Protein AF-M1DPW0-F1 (afdb_monomer_lite)

Secondary structure (DSSP, 8-state):
---HHHHHHHHHHHHHHHHHHHHHHHHHHHHHHHHHHHHHHHHHHHHHHHHHHHHHHHHHHHHHGGG---S-HHHHHHHHHHHHHHHHHHHHHHHHHHHHHHHHHHHHHHHHHHHHHHHHHHHHHHS----TTS----------------------------------------------------TTSTTS--------S---------------------------PPPPP----------S-STTSSSTTSSS--

Foldseek 3Di:
DPCVVVVVVVVVVVVVVVVVVVVVVVVVVVVVVVVVVVVVVVVVVVVVVVVVVVVVVVVVVVVPPPPDPDPDDPVVVVVVVVVVVVVVVVVVVVVVVVVVVVVVVVVVVVVVVVVVVVVVVVCCVVDPPPDPPDPPPPVPCPDDPPPPPPPPPPPPDPPDDDDDDDDDDDDDDPPPPDDPPPPDPPPPPVPPPPPDDDDDDDDDDDDDDDDPPPDDDDPPDPDPDPPPDDDPDDDDPPPPDDDPPPPVVVVVPPPPDD

Organism: Solanum tuberosum (NCBI:txid4113)

Sequence (258 aa):
MLNQPYEVVATLLDKMVETNKEAQKKYEWNKLVAQVDVLSKRVMGLEEQAREKEKNFSLRERKQRKRHEGVQSDDTSSLIQQKLDEHDKKLNDMKENIDMLNEVTTLNSMIIQLQDAQITHLMMDHYPPFAEDSPNYTMGDFEDEEYQSGAEWRATDPVGESSKTPVINAISSFDSIHPLSLDSVKLGELRKVLVIRPPDRRPRWSPPFEQSTAAEKFCKTPRSKNLFGEAPNHSEVKVLSPNGNELDKLQANAQKGR

Radius of gyration: 39.08 Å; chains: 1; bounding box: 120×57×96 Å

Structure (mmCIF, N/CA/C/O backbone):
data_AF-M1DPW0-F1
#
_entry.id   AF-M1DPW0-F1
#
loop_
_atom_site.group_PDB
_atom_site.id
_atom_site.type_symbol
_atom_site.label_atom_id
_atom_site.label_alt_id
_atom_site.label_comp_id
_atom_site.label_asym_id
_atom_site.label_entity_id
_atom_site.label_seq_id
_atom_site.pdbx_PDB_ins_code
_atom_site.Cartn_x
_atom_site.Cartn_y
_atom_site.Cartn_z
_atom_site.occupancy
_atom_site.B_iso_or_equiv
_atom_site.auth_seq_id
_atom_site.auth_comp_id
_atom_site.auth_asym_id
_atom_site.auth_atom_id
_atom_site.pdbx_PDB_model_num
ATOM 1 N N . MET A 1 1 ? 13.131 -4.023 -52.949 1.00 58.09 1 MET A N 1
ATOM 2 C CA . MET A 1 1 ? 11.998 -3.363 -52.258 1.00 58.09 1 MET A CA 1
ATOM 3 C C . MET A 1 1 ? 10.942 -4.392 -51.819 1.00 58.09 1 MET A C 1
ATOM 5 O O . MET A 1 1 ? 9.783 -4.253 -52.174 1.00 58.09 1 MET A O 1
ATOM 9 N N . LEU A 1 2 ? 11.317 -5.441 -51.070 1.00 62.72 2 LEU A N 1
ATOM 10 C CA . LEU A 1 2 ? 10.392 -6.523 -50.662 1.00 62.72 2 LEU A CA 1
ATOM 11 C C . LEU A 1 2 ? 9.976 -6.460 -49.174 1.00 62.72 2 LEU A C 1
ATOM 13 O O . LEU A 1 2 ? 9.217 -7.312 -48.727 1.00 62.72 2 LEU A O 1
ATOM 17 N N . ASN A 1 3 ? 10.425 -5.448 -48.419 1.00 69.94 3 ASN A N 1
ATOM 18 C CA . ASN A 1 3 ? 10.209 -5.379 -46.964 1.00 69.94 3 ASN A CA 1
ATOM 19 C C . ASN A 1 3 ? 8.908 -4.674 -46.537 1.00 69.94 3 ASN A C 1
ATOM 21 O O . ASN A 1 3 ? 8.415 -4.941 -45.445 1.00 69.94 3 ASN A O 1
ATOM 25 N N . GLN A 1 4 ? 8.297 -3.844 -47.394 1.00 78.44 4 GLN A N 1
ATOM 26 C CA . GLN A 1 4 ? 7.064 -3.119 -47.047 1.00 78.44 4 GLN A CA 1
ATOM 27 C C . GLN A 1 4 ? 5.878 -3.993 -46.587 1.00 78.44 4 GLN A C 1
ATOM 29 O O . GLN A 1 4 ? 5.217 -3.605 -45.625 1.00 78.44 4 GLN A O 1
ATOM 34 N N . PRO A 1 5 ? 5.567 -5.158 -47.196 1.00 86.62 5 PRO A N 1
ATOM 35 C CA . PRO A 1 5 ? 4.427 -5.955 -46.739 1.00 86.62 5 PRO A CA 1
ATOM 36 C C . PRO A 1 5 ? 4.646 -6.563 -45.347 1.00 86.62 5 PRO A C 1
ATOM 38 O O . PRO A 1 5 ? 3.684 -6.722 -44.599 1.00 86.62 5 PRO A O 1
ATOM 41 N N . TYR A 1 6 ? 5.892 -6.862 -44.967 1.00 91.50 6 TYR A N 1
ATOM 42 C CA . TYR A 1 6 ? 6.194 -7.447 -43.660 1.00 91.50 6 TYR A CA 1
ATOM 43 C C . TYR A 1 6 ? 6.041 -6.440 -42.521 1.00 91.50 6 TYR A C 1
ATOM 45 O O . TYR A 1 6 ? 5.496 -6.793 -41.479 1.00 91.50 6 TYR A O 1
ATOM 53 N N . GLU A 1 7 ? 6.435 -5.182 -42.726 1.00 92.69 7 GLU A N 1
ATOM 54 C CA . GLU A 1 7 ? 6.256 -4.122 -41.724 1.00 92.69 7 GLU A CA 1
ATOM 55 C C . GLU A 1 7 ? 4.769 -3.865 -41.423 1.00 92.69 7 GLU A C 1
ATOM 57 O O . GLU A 1 7 ? 4.370 -3.732 -40.264 1.00 92.69 7 GLU A O 1
ATOM 62 N N . VAL A 1 8 ? 3.911 -3.873 -42.449 1.00 95.25 8 VAL A N 1
ATOM 63 C CA . VAL A 1 8 ? 2.458 -3.698 -42.267 1.00 95.25 8 VAL A CA 1
ATOM 64 C C . VAL A 1 8 ? 1.844 -4.873 -41.499 1.00 95.25 8 VAL A C 1
ATOM 66 O O . VAL A 1 8 ? 1.010 -4.666 -40.619 1.00 95.25 8 VAL A O 1
ATOM 69 N N . VAL A 1 9 ? 2.268 -6.107 -41.784 1.00 95.25 9 VAL A N 1
ATOM 70 C CA . VAL A 1 9 ? 1.768 -7.293 -41.069 1.00 95.25 9 VAL A CA 1
ATOM 71 C C . VAL A 1 9 ? 2.270 -7.327 -39.622 1.00 95.25 9 VAL A C 1
ATOM 73 O O . VAL A 1 9 ? 1.477 -7.602 -38.722 1.00 95.25 9 VAL A O 1
ATOM 76 N N . ALA A 1 10 ? 3.541 -7.000 -39.374 1.00 95.56 10 ALA A N 1
ATOM 77 C CA . ALA A 1 10 ? 4.107 -6.943 -38.025 1.00 95.56 10 ALA A CA 1
ATOM 78 C C . ALA A 1 10 ? 3.393 -5.893 -37.160 1.00 95.56 10 ALA A C 1
ATOM 80 O O . ALA A 1 10 ? 2.907 -6.206 -36.075 1.00 95.56 10 ALA A O 1
ATOM 81 N N . THR A 1 11 ? 3.214 -4.677 -37.686 1.00 96.62 11 THR A N 1
ATOM 82 C CA . THR A 1 11 ? 2.504 -3.605 -36.968 1.00 96.62 11 THR A CA 1
ATOM 83 C C . THR A 1 11 ? 1.033 -3.934 -36.704 1.00 96.62 11 THR A C 1
ATOM 85 O O . THR A 1 11 ? 0.480 -3.510 -35.686 1.00 96.62 11 THR A O 1
ATOM 88 N N . LEU A 1 12 ? 0.377 -4.694 -37.587 1.00 97.56 12 LEU A N 1
ATOM 89 C CA . LEU A 1 12 ? -0.982 -5.183 -37.355 1.00 97.56 12 LEU A CA 1
ATOM 90 C C . LEU A 1 12 ? -1.025 -6.228 -36.230 1.00 97.56 12 LEU A C 1
ATOM 92 O O . LEU A 1 12 ? -1.888 -6.134 -35.355 1.00 97.56 12 LEU A O 1
ATOM 96 N N . LEU A 1 13 ? -0.094 -7.188 -36.225 1.00 97.56 13 LEU A N 1
ATOM 97 C CA . LEU A 1 13 ? 0.005 -8.211 -35.179 1.00 97.56 13 LEU A CA 1
ATOM 98 C C . LEU A 1 13 ? 0.283 -7.592 -33.806 1.00 97.56 13 LEU A C 1
ATOM 100 O O . LEU A 1 13 ? -0.399 -7.945 -32.844 1.00 97.56 13 LEU A O 1
ATOM 104 N N . ASP A 1 14 ? 1.191 -6.620 -33.719 1.00 97.75 14 ASP A N 1
ATOM 105 C CA . ASP A 1 14 ? 1.488 -5.920 -32.464 1.00 97.75 14 ASP A CA 1
ATOM 106 C C . ASP A 1 14 ? 0.250 -5.213 -31.904 1.00 97.75 14 ASP A C 1
ATOM 108 O O . ASP A 1 14 ? -0.078 -5.356 -30.725 1.00 97.75 14 ASP A O 1
ATOM 112 N N . LYS A 1 15 ? -0.514 -4.520 -32.760 1.00 97.88 15 LYS A N 1
ATOM 113 C CA . LYS A 1 15 ? -1.777 -3.877 -32.358 1.00 97.88 15 LYS A CA 1
ATOM 114 C C . LYS A 1 15 ? -2.816 -4.890 -31.877 1.00 97.88 15 LYS A C 1
ATOM 116 O O . LYS A 1 15 ? -3.529 -4.625 -30.908 1.00 97.88 15 LYS A O 1
ATOM 121 N N . MET A 1 16 ? -2.918 -6.051 -32.524 1.00 96.31 16 MET A N 1
ATOM 122 C CA . MET A 1 16 ? -3.828 -7.118 -32.091 1.00 96.31 16 MET A CA 1
ATOM 123 C C . MET A 1 16 ? -3.422 -7.702 -30.733 1.00 96.31 16 MET A C 1
ATOM 125 O O . MET A 1 16 ? -4.274 -7.924 -29.874 1.00 96.31 16 MET A O 1
ATOM 129 N N . VAL A 1 17 ? -2.126 -7.922 -30.511 1.00 97.88 17 VAL A N 1
ATOM 130 C CA . VAL A 1 17 ? -1.611 -8.402 -29.224 1.00 97.88 17 VAL A CA 1
ATOM 131 C C . VAL A 1 17 ? -1.869 -7.374 -28.123 1.00 97.88 17 VAL A C 1
ATOM 133 O O . VAL A 1 17 ? -2.316 -7.749 -27.037 1.00 97.88 17 VAL A O 1
ATOM 136 N N . GLU A 1 18 ? -1.641 -6.089 -28.393 1.00 97.31 18 GLU A N 1
ATOM 137 C CA . GLU A 1 18 ? -1.826 -5.027 -27.401 1.00 97.31 18 GLU A CA 1
ATOM 138 C C . GLU A 1 18 ? -3.302 -4.838 -27.025 1.00 97.31 18 GLU A C 1
ATOM 140 O O . GLU A 1 18 ? -3.645 -4.832 -25.843 1.00 97.31 18 GLU A O 1
ATOM 145 N N . THR A 1 19 ? -4.201 -4.811 -28.013 1.00 97.12 19 THR A N 1
ATOM 146 C CA . THR A 1 19 ? -5.654 -4.739 -27.764 1.00 97.12 19 THR A CA 1
ATOM 147 C C . THR A 1 19 ? -6.178 -5.952 -26.990 1.00 97.12 19 THR A C 1
ATOM 149 O O . THR A 1 19 ? -7.033 -5.804 -26.115 1.00 97.12 19 THR A O 1
ATOM 152 N N . ASN A 1 20 ? -5.636 -7.150 -27.237 1.00 96.94 20 ASN A N 1
ATOM 153 C CA . ASN A 1 20 ? -5.990 -8.348 -26.475 1.00 96.94 20 ASN A CA 1
ATOM 154 C C . ASN A 1 20 ? -5.518 -8.266 -25.010 1.00 96.94 20 ASN A C 1
ATOM 156 O O . ASN A 1 20 ? -6.281 -8.574 -24.091 1.00 96.94 20 ASN A O 1
ATOM 160 N N . LYS A 1 21 ? -4.287 -7.791 -24.768 1.00 97.75 21 LYS A N 1
ATOM 161 C CA . LYS A 1 21 ? -3.771 -7.548 -23.407 1.00 97.75 21 LYS A CA 1
ATOM 162 C C . LYS A 1 21 ? -4.624 -6.525 -22.658 1.00 97.75 21 LYS A C 1
ATOM 164 O O . LYS A 1 21 ? -4.913 -6.716 -21.476 1.00 97.75 21 LYS A O 1
ATOM 169 N N . GLU A 1 22 ? -5.037 -5.450 -23.325 1.00 96.88 22 GLU A N 1
ATOM 170 C CA . GLU A 1 22 ? -5.902 -4.426 -22.737 1.00 96.88 22 GLU A CA 1
ATOM 171 C C . GLU A 1 22 ? -7.288 -4.988 -22.384 1.00 96.88 22 GLU A C 1
ATOM 173 O O . GLU A 1 22 ? -7.776 -4.781 -21.269 1.00 96.88 22 GLU A O 1
ATOM 178 N N . ALA A 1 23 ? -7.893 -5.776 -23.279 1.00 97.06 23 ALA A N 1
ATOM 179 C CA . ALA A 1 23 ? -9.171 -6.440 -23.028 1.00 97.06 23 ALA A CA 1
ATOM 180 C C . ALA A 1 23 ? -9.100 -7.400 -21.827 1.00 97.06 23 ALA A C 1
ATOM 182 O O . ALA A 1 23 ? -9.994 -7.387 -20.975 1.00 97.06 23 ALA A O 1
ATOM 183 N N . GLN A 1 24 ? -8.018 -8.176 -21.709 1.00 98.00 24 GLN A N 1
ATOM 184 C CA . GLN A 1 24 ? -7.789 -9.062 -20.567 1.00 98.00 24 GLN A CA 1
ATOM 185 C C . GLN A 1 24 ? -7.640 -8.275 -19.258 1.00 98.00 24 GLN A C 1
ATOM 187 O O . GLN A 1 24 ? -8.298 -8.598 -18.269 1.00 98.00 24 GLN A O 1
ATOM 192 N N . LYS A 1 25 ? -6.833 -7.205 -19.248 1.00 97.06 25 LYS A N 1
ATOM 193 C CA . LYS A 1 25 ? -6.694 -6.329 -18.072 1.00 97.06 25 LYS A CA 1
ATOM 194 C C . LYS A 1 25 ? -8.042 -5.745 -17.652 1.00 97.06 25 LYS A C 1
ATOM 196 O O . LYS A 1 25 ? -8.365 -5.760 -16.468 1.00 97.06 25 LYS A O 1
ATOM 201 N N . LYS A 1 26 ? -8.849 -5.269 -18.604 1.00 97.50 26 LYS A N 1
ATOM 202 C CA . LYS A 1 26 ? -10.188 -4.724 -18.337 1.00 97.50 26 LYS A CA 1
ATOM 203 C C . LYS A 1 26 ? -11.122 -5.770 -17.725 1.00 97.50 26 LYS A C 1
ATOM 205 O O . LYS A 1 26 ? -11.879 -5.451 -16.811 1.00 97.50 26 LYS A O 1
ATOM 210 N N . TYR A 1 27 ? -11.060 -7.012 -18.198 1.00 98.06 27 TYR A N 1
ATOM 211 C CA . TYR A 1 27 ? -11.826 -8.120 -17.630 1.00 98.06 27 TYR A CA 1
ATOM 212 C C . TYR A 1 27 ? -11.433 -8.411 -16.172 1.00 98.06 27 TYR A C 1
ATOM 214 O O . TYR A 1 27 ? -12.312 -8.465 -15.309 1.00 98.06 27 TYR A O 1
ATOM 222 N N . GLU A 1 28 ? -10.135 -8.528 -15.877 1.00 97.94 28 GLU A N 1
ATOM 223 C CA . GLU A 1 28 ? -9.648 -8.761 -14.508 1.00 97.94 28 GLU A CA 1
ATOM 224 C C . GLU A 1 28 ? -9.998 -7.596 -13.568 1.00 97.94 28 GLU A C 1
ATOM 226 O O . GLU A 1 28 ? -10.458 -7.820 -12.446 1.00 97.94 28 GLU A O 1
ATOM 231 N N . TRP A 1 29 ? -9.889 -6.349 -14.040 1.00 97.56 29 TRP A N 1
ATOM 232 C CA . TRP A 1 29 ? -10.326 -5.170 -13.287 1.00 97.56 29 TRP A CA 1
ATOM 233 C C . TRP A 1 29 ? -11.819 -5.206 -12.960 1.00 97.56 29 TRP A C 1
ATOM 235 O O . TRP A 1 29 ? -1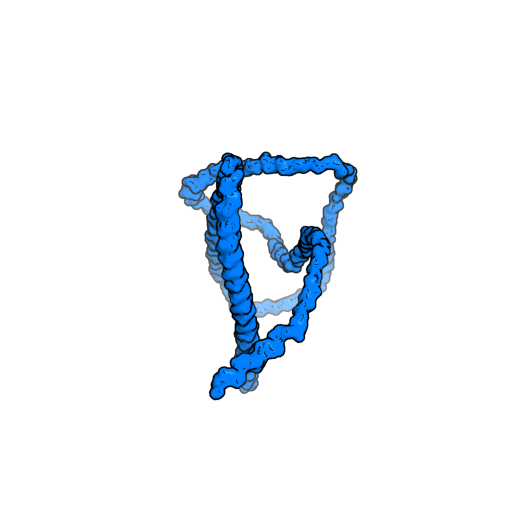2.194 -5.004 -11.807 1.00 97.56 29 TRP A O 1
ATOM 245 N N . ASN A 1 30 ? -12.678 -5.515 -13.933 1.00 97.88 30 ASN A N 1
ATOM 246 C CA . ASN A 1 30 ? -14.122 -5.617 -13.702 1.00 97.88 30 ASN A CA 1
ATOM 247 C C . ASN A 1 30 ? -14.464 -6.709 -12.679 1.00 97.88 30 ASN A C 1
ATOM 249 O O . ASN A 1 30 ? -15.331 -6.519 -11.824 1.00 97.88 30 ASN A O 1
ATOM 253 N N . LYS A 1 31 ? -13.762 -7.844 -12.739 1.00 98.44 31 LYS A N 1
ATOM 254 C CA . LYS A 1 31 ? -13.908 -8.936 -11.774 1.00 98.44 31 LYS A CA 1
ATOM 255 C C . LYS A 1 31 ? -13.510 -8.497 -10.364 1.00 98.44 31 LYS A C 1
ATOM 257 O O . LYS A 1 31 ? -14.235 -8.799 -9.416 1.00 98.44 31 LYS A O 1
ATOM 262 N N . LEU A 1 32 ? -12.408 -7.760 -10.222 1.00 97.50 32 LEU A N 1
ATOM 263 C CA . LEU A 1 32 ? -11.962 -7.223 -8.935 1.00 97.50 32 LEU A CA 1
ATOM 264 C C . LEU A 1 32 ? -12.956 -6.197 -8.373 1.00 97.50 32 LEU A C 1
ATOM 266 O O . LEU A 1 32 ? -13.329 -6.284 -7.206 1.00 97.50 32 LEU A O 1
ATOM 270 N N . VAL A 1 33 ? -13.448 -5.278 -9.208 1.00 97.69 33 VAL A N 1
ATOM 271 C CA . VAL A 1 33 ? -14.467 -4.285 -8.822 1.00 97.69 33 VAL A CA 1
ATOM 272 C C . VAL A 1 33 ? -15.734 -4.972 -8.306 1.00 97.69 33 VAL A C 1
ATOM 274 O O . VAL A 1 33 ? -16.247 -4.596 -7.253 1.00 97.69 33 VAL A O 1
ATOM 277 N N . ALA A 1 34 ? -16.201 -6.027 -8.978 1.00 98.44 34 ALA A N 1
ATOM 278 C CA . ALA A 1 34 ? -17.356 -6.799 -8.522 1.00 98.44 34 ALA A CA 1
ATOM 279 C C . ALA A 1 34 ? -17.113 -7.486 -7.163 1.00 98.44 34 ALA A C 1
ATOM 281 O O . ALA A 1 34 ? -18.007 -7.522 -6.318 1.00 98.44 34 ALA A O 1
ATOM 282 N N . GLN A 1 35 ? -15.906 -8.010 -6.916 1.00 97.56 35 GLN A N 1
ATOM 283 C CA . GLN A 1 35 ? -15.555 -8.599 -5.617 1.00 97.56 35 GLN A CA 1
ATOM 284 C C . GLN A 1 35 ? -15.527 -7.554 -4.495 1.00 97.56 35 GLN A C 1
ATOM 286 O O . GLN A 1 35 ? -16.037 -7.820 -3.403 1.00 97.56 35 GLN A O 1
ATOM 291 N N . VAL A 1 36 ? -14.975 -6.368 -4.763 1.00 97.25 36 VAL A N 1
ATOM 292 C CA . VAL A 1 36 ? -14.943 -5.252 -3.807 1.00 97.25 36 VAL A CA 1
ATOM 293 C C . VAL A 1 36 ? -16.358 -4.770 -3.475 1.00 97.25 36 VAL A C 1
ATOM 295 O O . VAL A 1 36 ? -16.651 -4.553 -2.302 1.00 97.25 36 VAL A O 1
ATOM 298 N N . ASP A 1 37 ? -17.262 -4.682 -4.455 1.00 98.00 37 ASP A N 1
ATOM 299 C CA . ASP A 1 37 ? -18.672 -4.322 -4.227 1.00 98.00 37 ASP A CA 1
ATOM 300 C C . ASP A 1 37 ? -19.391 -5.332 -3.311 1.00 98.00 37 ASP A C 1
ATOM 302 O O . ASP A 1 37 ? -20.048 -4.953 -2.337 1.00 98.00 37 ASP A O 1
ATOM 306 N N . VAL A 1 38 ? -19.210 -6.636 -3.553 1.00 98.50 38 VAL A N 1
ATOM 307 C CA . VAL A 1 38 ? -19.771 -7.691 -2.690 1.00 98.50 38 VAL A CA 1
ATOM 308 C C . VAL A 1 38 ? -19.213 -7.603 -1.268 1.00 98.50 38 VAL A C 1
ATOM 310 O O . VAL A 1 38 ? -19.964 -7.760 -0.301 1.00 98.50 38 VAL A O 1
ATOM 313 N N . LEU A 1 39 ? -17.909 -7.352 -1.118 1.00 98.06 39 LEU A N 1
ATOM 314 C CA . LEU A 1 39 ? -17.277 -7.207 0.192 1.00 98.06 39 LEU A CA 1
ATOM 315 C C . LEU A 1 39 ? -17.783 -5.958 0.924 1.00 98.06 39 LEU A C 1
ATOM 317 O O . LEU A 1 39 ? -18.137 -6.052 2.097 1.00 98.06 39 LEU A O 1
ATOM 321 N N . SER A 1 40 ? -17.891 -4.825 0.227 1.00 98.19 40 SER A N 1
ATOM 322 C CA . SER A 1 40 ? -18.410 -3.564 0.767 1.00 98.19 40 SER A CA 1
ATOM 323 C C . SER A 1 40 ? -19.827 -3.730 1.325 1.00 98.19 40 SER A C 1
ATOM 325 O O . SER A 1 40 ? -20.089 -3.366 2.473 1.00 98.19 40 SER A O 1
ATOM 327 N N . LYS A 1 41 ? -20.717 -4.400 0.582 1.00 98.44 41 LYS A N 1
ATOM 328 C CA . LYS A 1 41 ? -22.080 -4.719 1.042 1.00 98.44 41 LYS A CA 1
ATOM 329 C C . LYS A 1 41 ? -22.091 -5.579 2.308 1.00 98.44 41 LYS A C 1
ATOM 331 O O . LYS A 1 41 ? -22.905 -5.345 3.198 1.00 98.44 41 LYS A O 1
ATOM 336 N N . ARG A 1 42 ? -21.186 -6.559 2.418 1.00 98.00 42 ARG A N 1
ATOM 337 C CA . ARG A 1 42 ? -21.064 -7.407 3.619 1.00 98.00 42 ARG A CA 1
ATOM 338 C C . ARG A 1 42 ? -20.561 -6.627 4.830 1.00 98.00 42 ARG A C 1
ATOM 340 O O . ARG A 1 42 ? -21.102 -6.809 5.915 1.00 98.00 42 ARG A O 1
ATOM 347 N N . VAL A 1 43 ? -19.557 -5.770 4.646 1.00 97.44 43 VAL A N 1
ATOM 348 C CA . VAL A 1 43 ? -19.015 -4.917 5.716 1.00 97.44 43 VAL A CA 1
ATOM 349 C C . VAL A 1 43 ? -20.099 -3.981 6.248 1.00 97.44 43 VAL A C 1
ATOM 351 O O . VAL A 1 43 ? -20.324 -3.948 7.452 1.00 97.44 43 VAL A O 1
ATOM 354 N N . MET A 1 44 ? -20.843 -3.323 5.358 1.00 96.88 44 MET A N 1
ATOM 355 C CA . MET A 1 44 ? -21.950 -2.440 5.733 1.00 96.88 44 MET A CA 1
ATOM 356 C C . MET A 1 44 ? -23.068 -3.181 6.488 1.00 96.88 44 MET A C 1
ATOM 358 O O . MET A 1 44 ? -23.577 -2.677 7.487 1.00 96.88 44 MET A O 1
ATOM 362 N N . GLY A 1 45 ? -23.415 -4.407 6.077 1.00 98.00 45 GLY A N 1
ATOM 363 C CA . GLY A 1 45 ? -24.389 -5.230 6.805 1.00 98.00 45 GLY A CA 1
ATOM 364 C C . GLY A 1 45 ? -23.917 -5.644 8.207 1.00 98.00 45 GLY A C 1
ATOM 365 O O . GLY A 1 45 ? -24.707 -5.654 9.151 1.00 98.00 45 GLY A O 1
ATOM 366 N N . LEU A 1 46 ? -22.627 -5.955 8.369 1.00 97.31 46 LEU A N 1
ATOM 367 C CA . LEU A 1 46 ? -22.039 -6.263 9.679 1.00 97.31 46 LEU A CA 1
ATOM 368 C C . LEU A 1 46 ? -21.988 -5.034 10.592 1.00 97.31 46 LEU A C 1
ATOM 370 O O . LEU A 1 46 ? -22.255 -5.156 11.787 1.00 97.31 46 LEU A O 1
ATOM 374 N N . GLU A 1 47 ? -21.678 -3.862 10.042 1.00 96.69 47 GLU A N 1
ATOM 375 C CA . GLU A 1 47 ? -21.680 -2.592 10.770 1.00 96.69 47 GLU A CA 1
ATOM 376 C C . GLU A 1 47 ? -23.083 -2.248 11.286 1.00 96.69 47 GLU A C 1
ATOM 378 O O . GLU A 1 47 ? -23.259 -1.923 12.464 1.00 96.69 47 GLU A O 1
ATOM 383 N N . GLU A 1 48 ? -24.111 -2.403 10.448 1.00 97.50 48 GLU A N 1
ATOM 384 C CA . GLU A 1 48 ? -25.497 -2.201 10.866 1.00 97.50 48 GLU A CA 1
ATOM 385 C C . GLU A 1 48 ? -25.912 -3.182 11.972 1.00 97.50 48 GLU A C 1
ATOM 387 O O . GLU A 1 48 ? -26.495 -2.765 12.979 1.00 97.50 48 GLU A O 1
ATOM 392 N N . GLN A 1 49 ? -25.540 -4.459 11.839 1.00 97.31 49 GLN A N 1
ATOM 393 C CA . GLN A 1 49 ? -25.798 -5.475 12.860 1.00 97.31 49 GLN A CA 1
ATOM 394 C C . GLN A 1 49 ? -25.084 -5.159 14.185 1.00 97.31 49 GLN A C 1
ATOM 396 O O . GLN A 1 49 ? -25.648 -5.368 15.264 1.00 97.31 49 GLN A O 1
ATOM 401 N N . ALA A 1 50 ? -23.844 -4.670 14.132 1.00 94.44 50 ALA A N 1
ATOM 402 C CA . ALA A 1 50 ? -23.092 -4.266 15.316 1.00 94.44 50 ALA A CA 1
ATOM 403 C C . ALA A 1 50 ? -23.781 -3.094 16.028 1.00 94.44 50 ALA A C 1
ATOM 405 O O . ALA A 1 50 ? -24.018 -3.162 17.235 1.00 94.44 50 ALA A O 1
ATOM 406 N N . ARG A 1 51 ? -24.206 -2.081 15.267 1.00 93.81 51 ARG A N 1
ATOM 407 C CA . ARG A 1 51 ? -24.935 -0.910 15.771 1.00 93.81 51 ARG A CA 1
ATOM 408 C C . ARG A 1 51 ? -26.288 -1.275 16.390 1.00 93.81 51 ARG A C 1
ATOM 410 O O . ARG A 1 51 ? -26.712 -0.663 17.370 1.00 93.81 51 ARG A O 1
ATOM 417 N N . GLU A 1 52 ? -26.990 -2.268 15.848 1.00 95.38 52 GLU A N 1
ATOM 418 C CA . GLU A 1 52 ? -28.231 -2.784 16.439 1.00 95.38 52 GLU A CA 1
ATOM 419 C C . GLU A 1 52 ? -27.968 -3.497 17.775 1.00 95.38 52 GLU A C 1
ATOM 421 O O . GLU A 1 52 ? -28.659 -3.252 18.769 1.00 95.38 52 GLU A O 1
ATOM 426 N N . LYS A 1 53 ? -26.929 -4.339 17.838 1.00 92.56 53 LYS A N 1
ATOM 427 C CA . LYS A 1 53 ? -26.525 -5.023 19.075 1.00 92.56 53 LYS A CA 1
ATOM 428 C C . LYS A 1 53 ? -26.073 -4.039 20.151 1.00 92.56 53 LYS A C 1
ATOM 430 O O . LYS A 1 53 ? -26.467 -4.198 21.302 1.00 92.56 53 LYS A O 1
ATOM 435 N N . GLU A 1 54 ? -25.312 -3.011 19.797 1.00 89.12 54 GLU A N 1
ATOM 436 C CA . GLU A 1 54 ? -24.852 -1.966 20.720 1.00 89.12 54 GLU A CA 1
ATOM 437 C C . GLU A 1 54 ? -26.023 -1.252 21.416 1.00 89.12 54 GLU A C 1
ATOM 439 O O . GLU A 1 54 ? -26.048 -1.126 22.646 1.00 89.12 54 GLU A O 1
ATOM 444 N N . LYS A 1 55 ? -27.060 -0.874 20.656 1.00 87.75 55 LYS A N 1
ATOM 445 C CA . LYS A 1 55 ? -28.296 -0.302 21.218 1.00 87.75 55 LYS A CA 1
ATOM 446 C C . LYS A 1 55 ? -28.954 -1.253 22.221 1.00 87.75 55 LYS A C 1
ATOM 448 O O . LYS A 1 55 ? -29.394 -0.810 23.281 1.00 87.75 55 LYS A O 1
ATOM 453 N N . ASN A 1 56 ? -28.960 -2.556 21.939 1.00 80.19 56 ASN A N 1
ATOM 454 C CA . ASN A 1 56 ? -29.506 -3.568 22.845 1.00 80.19 56 ASN A CA 1
ATOM 455 C C . ASN A 1 56 ? -28.659 -3.754 24.120 1.00 80.19 56 ASN A C 1
ATOM 457 O O . ASN A 1 56 ? -29.217 -3.912 25.211 1.00 80.19 56 ASN A O 1
ATOM 461 N N . PHE A 1 57 ? -27.327 -3.693 24.022 1.00 73.56 57 PHE A N 1
ATOM 462 C CA . PHE A 1 57 ? -26.430 -3.789 25.179 1.00 73.56 57 PHE A CA 1
ATOM 463 C C . PHE A 1 57 ? -26.527 -2.565 26.094 1.00 73.56 57 PHE A C 1
ATOM 465 O O . PHE A 1 57 ? -26.705 -2.737 27.302 1.00 73.56 57 PHE A O 1
ATOM 472 N N . SER A 1 58 ? -26.531 -1.350 25.533 1.00 68.94 58 SER A N 1
ATOM 473 C CA . SER A 1 58 ? -26.657 -0.107 26.313 1.00 68.94 58 SER A CA 1
ATOM 474 C C . SER A 1 58 ? -27.932 -0.072 27.171 1.00 68.94 58 SER A C 1
ATOM 476 O O . SER A 1 58 ? -27.924 0.410 28.307 1.00 68.94 58 SER A O 1
ATOM 478 N N . LEU A 1 59 ? -29.032 -0.651 26.675 1.00 65.69 59 LEU A N 1
ATOM 479 C CA . LEU A 1 59 ? -30.309 -0.695 27.387 1.00 65.69 59 LEU A CA 1
ATOM 480 C C . LEU A 1 59 ? -30.313 -1.724 28.529 1.00 65.69 59 LEU A C 1
ATOM 482 O O . LEU A 1 59 ? -30.929 -1.496 29.577 1.00 65.69 59 LEU A O 1
ATOM 486 N N . ARG A 1 60 ? -29.613 -2.851 28.344 1.00 67.00 60 ARG A N 1
ATOM 487 C CA . ARG A 1 60 ? -29.472 -3.907 29.357 1.00 67.00 60 ARG A CA 1
ATOM 488 C C . ARG A 1 60 ? -28.527 -3.486 30.480 1.00 67.00 60 ARG A C 1
ATOM 490 O O . ARG A 1 60 ? -28.849 -3.688 31.651 1.00 67.00 60 ARG A O 1
ATOM 497 N N . GLU A 1 61 ? -27.407 -2.861 30.141 1.00 57.34 61 GLU A N 1
ATOM 498 C CA . GLU A 1 61 ? -26.388 -2.438 31.104 1.00 57.34 61 GLU A CA 1
ATOM 499 C C . GLU A 1 61 ? -26.887 -1.298 32.010 1.00 57.34 61 GLU A C 1
ATOM 501 O O . GLU A 1 61 ? -26.669 -1.314 33.226 1.00 57.34 61 GLU A O 1
ATOM 506 N N . ARG A 1 62 ? -27.711 -0.382 31.476 1.00 57.00 62 ARG A N 1
ATOM 507 C CA . ARG A 1 62 ? -28.327 0.706 32.259 1.00 57.00 62 ARG A CA 1
ATOM 508 C C . ARG A 1 62 ? -29.250 0.214 33.381 1.00 57.00 62 ARG A C 1
ATOM 510 O O . ARG A 1 62 ? -29.398 0.904 34.388 1.00 57.00 62 ARG A O 1
ATOM 517 N N . LYS A 1 63 ? -29.861 -0.972 33.252 1.00 59.88 63 LYS A N 1
ATOM 518 C CA . LYS A 1 63 ? -30.704 -1.555 34.315 1.00 59.88 63 LYS A CA 1
ATOM 519 C C . LYS A 1 63 ? -29.901 -2.244 35.420 1.00 59.88 63 LYS A C 1
ATOM 521 O O . LYS A 1 63 ? -30.404 -2.330 36.538 1.00 59.88 63 LYS A O 1
ATOM 526 N N . GLN A 1 64 ? -28.677 -2.705 35.152 1.00 55.28 64 GLN A N 1
ATOM 527 C CA . G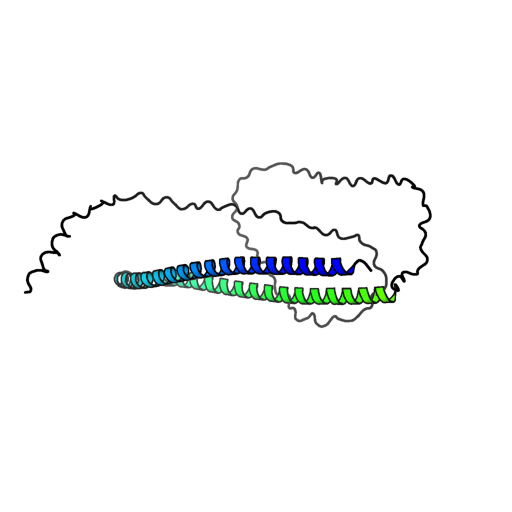LN A 1 64 ? -27.859 -3.408 36.150 1.00 55.28 64 GLN A CA 1
ATOM 528 C C . GLN A 1 64 ? -26.899 -2.504 36.932 1.00 55.28 64 GLN A C 1
ATOM 530 O O . GLN A 1 64 ? -26.526 -2.853 38.049 1.00 55.28 64 GLN A O 1
ATOM 535 N N . ARG A 1 65 ? -26.565 -1.307 36.435 1.00 52.50 65 ARG A N 1
ATOM 536 C CA . ARG A 1 65 ? -25.598 -0.417 37.107 1.00 52.50 65 ARG A CA 1
ATOM 537 C C . ARG A 1 65 ? -26.093 0.272 38.386 1.00 52.50 65 ARG A C 1
ATOM 539 O O . ARG A 1 65 ? -25.335 0.995 39.015 1.00 52.50 65 ARG A O 1
ATOM 546 N N . LYS A 1 66 ? -27.335 0.040 38.823 1.00 58.50 66 LYS A N 1
ATOM 547 C CA . LYS A 1 66 ? -27.891 0.685 40.027 1.00 58.50 66 LYS A CA 1
ATOM 548 C C . LYS A 1 66 ? -27.494 0.031 41.363 1.00 58.50 66 LYS A C 1
ATOM 550 O O . LYS A 1 66 ? -28.062 0.410 42.381 1.00 58.50 66 LYS A O 1
ATOM 555 N N . ARG A 1 67 ? -26.596 -0.969 41.389 1.00 59.03 67 ARG A N 1
ATOM 556 C CA . ARG A 1 67 ? -26.251 -1.700 42.633 1.00 59.03 67 ARG A CA 1
ATOM 557 C C . ARG A 1 67 ? -24.763 -1.933 42.922 1.00 59.03 67 ARG A C 1
ATOM 559 O O . ARG A 1 67 ? -24.466 -2.553 43.932 1.00 59.03 67 ARG A O 1
ATOM 566 N N . HIS A 1 68 ? -23.841 -1.419 42.112 1.00 53.78 68 HIS A N 1
ATOM 567 C CA . HIS A 1 68 ? -22.408 -1.465 42.430 1.00 53.78 68 HIS A CA 1
ATOM 568 C C . HIS A 1 68 ? -21.759 -0.112 42.138 1.00 53.78 68 HIS A C 1
ATOM 570 O O . HIS A 1 68 ? -21.041 0.077 41.163 1.00 53.78 68 HIS A O 1
ATOM 576 N N . GLU A 1 69 ? -22.078 0.852 42.994 1.00 52.22 69 GLU A N 1
ATOM 577 C CA . GLU A 1 69 ? -21.322 2.087 43.162 1.00 52.22 69 GLU A CA 1
ATOM 578 C C . GLU A 1 69 ? -20.163 1.755 44.108 1.00 52.22 69 GLU A C 1
ATOM 580 O O . GLU A 1 69 ? -20.346 1.581 45.310 1.00 52.22 69 GLU A O 1
ATOM 585 N N . GLY A 1 70 ? -18.991 1.497 43.532 1.00 55.16 70 GLY A N 1
ATOM 586 C CA . GLY A 1 70 ? -17.841 0.965 44.257 1.00 55.16 70 GLY A CA 1
ATOM 587 C C . GLY A 1 70 ? -16.521 1.263 43.555 1.00 55.16 70 GLY A C 1
ATOM 588 O O . GLY A 1 70 ? -15.761 0.344 43.289 1.00 55.16 70 GLY A O 1
ATOM 589 N N . VAL A 1 71 ? -16.304 2.538 43.217 1.00 60.22 71 VAL A N 1
ATOM 590 C CA . VAL A 1 71 ? -15.025 3.285 43.291 1.00 60.22 71 VAL A CA 1
ATOM 591 C C . VAL A 1 71 ? -13.801 2.796 42.474 1.00 60.22 71 VAL A C 1
ATOM 593 O O . VAL A 1 71 ? -12.840 3.542 42.372 1.00 60.22 71 VAL A O 1
ATOM 596 N N . GLN A 1 72 ? -13.799 1.629 41.817 1.00 60.91 72 GLN A N 1
ATOM 597 C CA . GLN A 1 72 ? -12.549 1.037 41.289 1.00 60.91 72 GLN A CA 1
ATOM 598 C C . GLN A 1 72 ? -12.379 1.013 39.748 1.00 60.91 72 GLN A C 1
ATOM 600 O O . GLN A 1 72 ? -11.334 0.590 39.257 1.00 60.91 72 GLN A O 1
ATOM 605 N N . SER A 1 73 ? -13.364 1.440 38.947 1.00 68.00 73 SER A N 1
ATOM 606 C CA . SER A 1 73 ? -13.307 1.303 37.472 1.00 68.00 73 SER A CA 1
ATOM 607 C C . SER A 1 73 ? -12.598 2.437 36.725 1.00 68.00 73 SER A C 1
ATOM 609 O O . SER A 1 73 ? -12.201 2.252 35.570 1.00 68.00 73 SER A O 1
ATOM 611 N N . ASP A 1 74 ? -12.436 3.596 37.356 1.00 76.31 74 ASP A N 1
ATOM 612 C CA . ASP A 1 74 ? -12.013 4.810 36.648 1.00 76.31 74 ASP A CA 1
ATOM 613 C C . ASP A 1 74 ? -10.485 4.871 36.479 1.00 76.31 74 ASP A C 1
ATOM 615 O O . ASP A 1 74 ? -9.994 5.303 35.433 1.00 76.31 74 ASP A O 1
ATOM 619 N N . ASP A 1 75 ? -9.727 4.311 37.426 1.00 84.44 75 ASP A N 1
ATOM 620 C CA . ASP A 1 75 ? -8.258 4.288 37.383 1.00 84.44 75 ASP A CA 1
ATOM 621 C C . ASP A 1 75 ? -7.720 3.377 36.269 1.00 84.44 75 ASP A C 1
ATOM 623 O O . ASP A 1 75 ? -6.798 3.740 35.537 1.00 84.44 75 ASP A O 1
ATOM 627 N N . THR A 1 76 ? -8.317 2.193 36.093 1.00 86.56 76 THR A N 1
ATOM 628 C CA . THR A 1 76 ? -7.881 1.238 35.055 1.00 86.56 76 THR A CA 1
ATOM 629 C C . THR A 1 76 ? -8.204 1.734 33.648 1.00 86.56 76 THR A C 1
ATOM 631 O O . THR A 1 76 ? -7.388 1.574 32.741 1.00 86.56 76 THR A O 1
ATOM 634 N N . SER A 1 77 ? -9.351 2.394 33.479 1.00 86.25 77 SER A N 1
ATOM 635 C CA . SER A 1 77 ? -9.749 3.010 32.209 1.00 86.25 77 SER A CA 1
ATOM 636 C C . SER A 1 77 ? -8.830 4.180 31.852 1.00 86.25 77 SER A C 1
ATOM 638 O O . SER A 1 77 ? -8.367 4.272 30.716 1.00 86.25 77 SER A O 1
ATOM 640 N N . SER A 1 78 ? -8.491 5.020 32.837 1.00 92.06 78 SER A N 1
ATOM 641 C CA . SER A 1 78 ? -7.555 6.137 32.662 1.00 92.06 78 SER A CA 1
ATOM 642 C C . SER A 1 78 ? -6.154 5.653 32.280 1.00 92.06 78 SER A C 1
ATOM 644 O O . SER A 1 78 ? -5.535 6.205 31.375 1.00 92.06 78 SER A O 1
ATOM 646 N N . LEU A 1 79 ? -5.679 4.566 32.899 1.00 92.50 79 LEU A N 1
ATOM 647 C CA . LEU A 1 79 ? -4.390 3.956 32.567 1.00 92.50 79 LEU A CA 1
ATOM 648 C C . LEU A 1 79 ? -4.354 3.397 31.135 1.00 92.50 79 LEU A C 1
ATOM 650 O O . LEU A 1 79 ? -3.339 3.523 30.450 1.00 92.50 79 LEU A O 1
ATOM 654 N N . ILE A 1 80 ? -5.441 2.766 30.678 1.00 93.19 80 ILE A N 1
ATOM 655 C CA . ILE A 1 80 ? -5.540 2.257 29.301 1.00 93.19 80 ILE A CA 1
ATOM 656 C C . ILE A 1 80 ? -5.528 3.420 28.306 1.00 93.19 80 ILE A C 1
ATOM 658 O O . ILE A 1 80 ? -4.799 3.354 27.317 1.00 93.19 80 ILE A O 1
ATOM 662 N N . GLN A 1 81 ? -6.280 4.487 28.588 1.00 94.62 81 GLN A N 1
ATOM 663 C CA . GLN A 1 81 ? -6.313 5.676 27.739 1.00 94.62 81 GLN A CA 1
ATOM 664 C C . GLN A 1 81 ? -4.933 6.333 27.640 1.00 94.62 81 GLN A C 1
ATOM 666 O O . GLN A 1 81 ? -4.453 6.574 26.538 1.00 94.62 81 GLN A O 1
ATOM 671 N N . GLN A 1 82 ? -4.250 6.525 28.771 1.00 96.50 82 GLN A N 1
ATOM 672 C CA . GLN A 1 82 ? -2.906 7.101 28.789 1.00 96.50 82 GLN A CA 1
ATOM 673 C C . GLN A 1 82 ? -1.926 6.293 27.926 1.00 96.50 82 GLN A C 1
ATOM 675 O O . GLN A 1 82 ? -1.171 6.865 27.142 1.00 96.50 82 GLN A O 1
ATOM 680 N N . LYS A 1 83 ? -1.943 4.958 28.034 1.00 96.56 83 LYS A N 1
ATOM 681 C CA . LYS A 1 83 ? -1.074 4.101 27.214 1.00 96.56 83 LYS A CA 1
ATOM 682 C C . LYS A 1 83 ? -1.394 4.203 25.723 1.00 96.56 83 LYS A C 1
ATOM 684 O O . LYS A 1 83 ? -0.471 4.158 24.915 1.00 96.56 83 LYS A O 1
ATOM 689 N N . LEU A 1 84 ? -2.669 4.326 25.350 1.00 94.81 84 LEU A N 1
ATOM 690 C CA . LEU A 1 84 ? -3.065 4.536 23.955 1.00 94.81 84 LEU A CA 1
ATOM 691 C C . LEU A 1 84 ? -2.520 5.861 23.417 1.00 94.81 84 LEU A C 1
ATOM 693 O O . LEU A 1 84 ? -1.934 5.867 22.337 1.00 94.81 84 LEU A O 1
ATOM 697 N N . ASP A 1 85 ? -2.630 6.937 24.193 1.00 95.31 85 ASP A N 1
ATOM 698 C CA . ASP A 1 85 ? -2.129 8.258 23.805 1.00 95.31 85 ASP A CA 1
ATOM 699 C C . ASP A 1 85 ? -0.590 8.263 23.667 1.00 95.31 85 ASP A C 1
ATOM 701 O O . ASP A 1 85 ? -0.040 8.818 22.713 1.00 95.31 85 ASP A O 1
ATOM 705 N N . GLU A 1 86 ? 0.131 7.584 24.570 1.00 98.06 86 GLU A N 1
ATOM 706 C CA . GLU A 1 86 ? 1.588 7.395 24.471 1.00 98.06 86 GLU A CA 1
ATOM 707 C C . GLU A 1 86 ? 1.989 6.602 23.214 1.00 98.06 86 GLU A C 1
ATOM 709 O O . GLU A 1 86 ? 2.966 6.944 22.538 1.00 98.06 86 GLU A O 1
ATOM 714 N N . HIS A 1 87 ? 1.234 5.553 22.875 1.00 97.06 87 HIS A N 1
ATOM 715 C CA . HIS A 1 87 ? 1.465 4.765 21.665 1.00 97.06 87 HIS A CA 1
ATOM 716 C C . HIS A 1 87 ? 1.175 5.555 20.383 1.00 97.06 87 HIS A C 1
ATOM 718 O O . HIS A 1 87 ? 1.954 5.447 19.434 1.00 97.06 87 HIS A O 1
ATOM 724 N N . ASP A 1 88 ? 0.110 6.358 20.354 1.00 97.06 88 ASP A N 1
ATOM 725 C CA . ASP A 1 88 ? -0.239 7.207 19.209 1.00 97.06 88 ASP A CA 1
ATOM 726 C C . ASP A 1 88 ? 0.836 8.269 18.953 1.00 97.06 88 ASP A C 1
ATOM 728 O O . ASP A 1 88 ? 1.311 8.434 17.827 1.00 97.06 88 ASP A O 1
ATOM 732 N N . LYS A 1 89 ? 1.340 8.901 20.020 1.00 98.12 89 LYS A N 1
ATOM 733 C CA . LYS A 1 89 ? 2.478 9.820 19.930 1.00 98.12 89 LYS A CA 1
ATOM 734 C C . LYS A 1 89 ? 3.704 9.147 19.308 1.00 98.12 89 LYS A C 1
ATOM 736 O O . LYS A 1 89 ? 4.281 9.676 18.364 1.00 98.12 89 LYS A O 1
ATOM 741 N N . LYS A 1 90 ? 4.072 7.952 19.781 1.00 97.81 90 LYS A N 1
ATOM 742 C CA . LYS A 1 90 ? 5.213 7.203 19.230 1.00 97.81 90 LYS A CA 1
ATOM 743 C C . LYS A 1 90 ? 5.010 6.823 17.756 1.00 97.81 90 LYS A C 1
ATOM 745 O O . LYS A 1 90 ? 5.977 6.786 16.997 1.00 97.81 90 LYS A O 1
ATOM 750 N N . LEU A 1 91 ? 3.780 6.510 17.345 1.00 97.44 91 LEU A N 1
ATOM 751 C CA . LEU A 1 91 ? 3.451 6.238 15.943 1.00 97.44 91 LEU A CA 1
ATOM 752 C C . LEU A 1 91 ? 3.631 7.483 15.069 1.00 97.44 91 LEU A C 1
ATOM 754 O O . LEU A 1 91 ? 4.213 7.371 13.990 1.00 97.44 91 LEU A O 1
ATOM 758 N N . ASN A 1 92 ? 3.199 8.651 15.546 1.00 97.44 92 ASN A N 1
ATOM 759 C CA . ASN A 1 92 ? 3.413 9.919 14.851 1.00 97.44 92 ASN A CA 1
ATOM 760 C C . ASN A 1 92 ? 4.911 10.244 14.715 1.00 97.44 92 ASN A C 1
ATOM 762 O O . ASN A 1 92 ? 5.356 10.533 13.607 1.00 97.44 92 ASN A O 1
ATOM 766 N N . ASP A 1 93 ? 5.711 10.056 15.770 1.00 97.31 93 ASP A N 1
ATOM 767 C CA . ASP A 1 93 ? 7.171 10.247 15.709 1.00 97.31 93 ASP A CA 1
ATOM 768 C C . ASP A 1 93 ? 7.833 9.314 14.668 1.00 97.31 93 ASP A C 1
ATOM 770 O O . ASP A 1 93 ? 8.716 9.712 13.907 1.00 97.31 93 ASP A O 1
ATOM 774 N N . MET A 1 94 ? 7.412 8.044 14.596 1.00 98.25 94 MET A N 1
ATOM 775 C CA . MET A 1 94 ? 7.923 7.104 13.586 1.00 98.25 94 MET A CA 1
ATOM 776 C C . MET A 1 94 ? 7.510 7.494 12.166 1.00 98.25 94 MET A C 1
ATOM 778 O O . MET A 1 94 ? 8.302 7.320 11.240 1.00 98.25 94 MET A O 1
ATOM 782 N N . LYS A 1 95 ? 6.296 8.023 11.988 1.00 97.81 95 LYS A N 1
ATOM 783 C CA . LYS A 1 95 ? 5.819 8.521 10.697 1.00 97.81 95 LYS A CA 1
ATOM 784 C C . LYS A 1 95 ? 6.675 9.691 10.210 1.00 97.81 95 LYS A C 1
ATOM 786 O O . LYS A 1 95 ? 7.155 9.642 9.084 1.00 97.81 95 LYS A O 1
ATOM 791 N N . GLU A 1 96 ? 6.944 10.670 11.071 1.00 97.81 96 GLU A N 1
ATOM 792 C CA . GLU A 1 96 ? 7.819 11.804 10.742 1.00 97.81 96 GLU A CA 1
ATOM 793 C C . GLU A 1 96 ? 9.241 11.347 10.374 1.00 97.81 96 GLU A C 1
ATOM 795 O O . GLU A 1 96 ? 9.822 11.834 9.405 1.00 97.81 96 GLU A O 1
ATOM 800 N N . ASN A 1 97 ? 9.791 10.353 11.081 1.00 97.88 97 ASN A N 1
ATOM 801 C CA . ASN A 1 97 ? 11.096 9.775 10.744 1.00 97.88 97 ASN A CA 1
ATOM 802 C C . ASN A 1 97 ? 11.115 9.099 9.364 1.00 97.88 97 ASN A C 1
ATOM 804 O O . ASN A 1 97 ? 12.106 9.212 8.641 1.00 97.88 97 ASN A O 1
ATOM 808 N N . ILE A 1 98 ? 10.040 8.394 8.995 1.00 97.56 98 ILE A N 1
ATOM 809 C CA . ILE A 1 98 ? 9.897 7.783 7.666 1.00 97.56 98 ILE A CA 1
ATOM 810 C C . ILE A 1 98 ? 9.810 8.870 6.590 1.00 97.56 98 ILE A C 1
ATOM 812 O O . ILE A 1 98 ? 10.484 8.759 5.566 1.00 97.56 98 ILE A O 1
ATOM 816 N N . ASP A 1 99 ? 9.033 9.926 6.830 1.00 97.44 99 ASP A N 1
ATOM 817 C CA . ASP A 1 99 ? 8.886 11.043 5.893 1.00 97.44 99 ASP A CA 1
ATOM 818 C C . ASP A 1 99 ? 10.236 11.744 5.658 1.00 97.44 99 ASP A C 1
ATOM 820 O O . ASP A 1 99 ? 10.658 11.897 4.510 1.00 97.44 99 ASP A O 1
ATOM 824 N N . MET A 1 100 ? 10.988 12.046 6.723 1.00 98.06 100 MET A N 1
ATOM 825 C CA . MET A 1 100 ? 12.344 12.602 6.607 1.00 98.06 100 MET A CA 1
ATOM 826 C C . MET A 1 100 ? 13.303 11.672 5.854 1.00 98.06 100 MET A C 1
ATOM 828 O O . MET A 1 100 ? 14.098 12.129 5.030 1.00 98.06 100 MET A O 1
ATOM 832 N N . LEU A 1 101 ? 13.253 10.362 6.116 1.00 98.12 101 LEU A N 1
ATOM 833 C CA . LEU A 1 101 ? 14.103 9.396 5.419 1.00 98.12 101 LEU A CA 1
ATOM 834 C C . LEU A 1 101 ? 13.802 9.378 3.914 1.00 98.12 101 LEU A C 1
ATOM 836 O O . LEU A 1 101 ? 14.733 9.383 3.110 1.00 98.12 101 LEU A O 1
ATOM 840 N N . ASN A 1 102 ? 12.524 9.420 3.534 1.00 96.94 102 ASN A N 1
ATOM 841 C CA . ASN A 1 102 ? 12.095 9.469 2.137 1.00 96.94 102 ASN A CA 1
ATOM 842 C C . ASN A 1 102 ? 12.586 10.738 1.422 1.00 96.94 102 ASN A C 1
ATOM 844 O O . ASN A 1 102 ? 13.036 10.664 0.273 1.00 96.94 102 ASN A O 1
ATOM 848 N N . GLU A 1 103 ? 12.553 11.892 2.093 1.00 98.12 103 GLU A N 1
ATOM 849 C CA . GLU A 1 103 ? 13.110 13.141 1.561 1.00 98.12 103 GLU A CA 1
ATOM 850 C C . GLU A 1 103 ? 14.621 13.024 1.323 1.00 98.12 103 GLU A C 1
ATOM 852 O O . GLU A 1 103 ? 15.106 13.341 0.233 1.00 98.12 103 GLU A O 1
ATOM 857 N N . VAL A 1 104 ? 15.367 12.498 2.300 1.00 98.12 104 VAL A N 1
ATOM 858 C CA . VAL A 1 104 ? 16.817 12.277 2.181 1.00 98.12 104 VAL A CA 1
ATOM 859 C C . VAL A 1 104 ? 17.138 11.285 1.060 1.00 98.12 104 VAL A C 1
ATOM 861 O O . VAL A 1 104 ? 18.054 11.524 0.273 1.00 98.12 104 VAL A O 1
ATOM 864 N N . THR A 1 105 ? 16.383 10.191 0.932 1.00 97.81 105 THR A N 1
ATOM 865 C CA . THR A 1 105 ? 16.543 9.227 -0.168 1.00 97.81 105 THR A CA 1
ATOM 866 C C . THR A 1 105 ? 16.289 9.878 -1.529 1.00 97.81 105 THR A C 1
ATOM 868 O O . THR A 1 105 ? 17.063 9.655 -2.461 1.00 97.81 105 THR A O 1
ATOM 871 N N . THR A 1 106 ? 15.264 10.725 -1.641 1.00 98.06 106 THR A N 1
ATOM 872 C CA . THR A 1 106 ? 14.953 11.462 -2.876 1.00 98.06 106 THR A CA 1
ATOM 873 C C . THR A 1 106 ? 16.085 12.418 -3.246 1.00 98.06 106 THR A C 1
ATOM 875 O O . THR A 1 106 ? 16.558 12.410 -4.383 1.00 98.06 106 THR A O 1
ATOM 878 N N . LEU A 1 107 ? 16.585 13.186 -2.274 1.00 98.44 107 LEU A N 1
ATOM 879 C CA . LEU A 1 107 ? 17.708 14.102 -2.464 1.00 98.44 107 LEU A CA 1
ATOM 880 C C . LEU A 1 107 ? 18.984 13.356 -2.886 1.00 98.44 107 LEU A C 1
ATOM 882 O O . LEU A 1 107 ? 19.657 13.777 -3.825 1.00 98.44 107 LEU A O 1
ATOM 886 N N . ASN A 1 108 ? 19.284 12.214 -2.265 1.00 97.88 108 ASN A N 1
ATOM 887 C CA . ASN A 1 108 ? 20.423 11.377 -2.650 1.00 97.88 108 ASN A CA 1
ATOM 888 C C . ASN A 1 108 ? 20.280 10.825 -4.074 1.00 97.88 108 ASN A C 1
ATOM 890 O O . ASN A 1 108 ? 21.255 10.813 -4.823 1.00 97.88 108 ASN A O 1
ATOM 894 N N . SER A 1 109 ? 19.074 10.413 -4.477 1.00 98.19 109 SER A N 1
ATOM 895 C CA . SER A 1 109 ? 18.812 9.957 -5.846 1.00 98.19 109 SER A CA 1
ATOM 896 C C . SER A 1 109 ? 19.080 11.062 -6.873 1.00 98.19 109 SER A C 1
ATOM 898 O O . SER A 1 109 ? 19.751 10.818 -7.875 1.00 98.19 109 SER A O 1
ATOM 900 N N . MET A 1 110 ? 18.645 12.295 -6.592 1.00 98.25 110 MET A N 1
ATOM 901 C CA . MET A 1 110 ? 18.921 13.453 -7.451 1.00 98.25 110 MET A CA 1
ATOM 902 C C . MET A 1 110 ? 20.420 13.755 -7.560 1.00 98.25 110 MET A C 1
ATOM 904 O O . MET A 1 110 ? 20.904 14.058 -8.648 1.00 98.25 110 MET A O 1
ATOM 908 N N . ILE A 1 111 ? 21.166 13.646 -6.456 1.00 98.12 111 ILE A N 1
ATOM 909 C CA . ILE A 1 111 ? 22.623 13.844 -6.460 1.00 98.12 111 ILE A CA 1
ATOM 910 C C . ILE A 1 111 ? 23.314 12.791 -7.329 1.00 98.12 111 ILE A C 1
ATOM 912 O O . ILE A 1 111 ? 24.173 13.150 -8.131 1.00 98.12 111 ILE A O 1
ATOM 916 N N . ILE A 1 112 ? 22.930 11.518 -7.205 1.00 97.25 112 ILE A N 1
ATOM 917 C CA . ILE A 1 112 ? 23.505 10.433 -8.012 1.00 97.25 112 ILE A CA 1
ATOM 918 C C . ILE A 1 112 ? 23.236 10.674 -9.502 1.00 97.25 112 ILE A C 1
ATOM 920 O O . ILE A 1 112 ? 24.164 10.591 -10.300 1.00 97.25 112 ILE A O 1
ATOM 924 N N . GLN A 1 113 ? 22.006 11.043 -9.880 1.00 97.38 113 GLN A N 1
ATOM 925 C CA . GLN A 1 113 ? 21.672 11.364 -11.276 1.00 97.38 113 GLN A CA 1
ATOM 926 C C . GLN A 1 113 ? 22.475 12.556 -11.808 1.00 97.38 113 GLN A C 1
ATOM 928 O O . GLN A 1 113 ? 22.952 12.534 -12.941 1.00 97.38 113 GLN A O 1
ATOM 933 N N . LEU A 1 114 ? 22.654 13.597 -10.991 1.00 98.25 114 LEU A N 1
ATOM 934 C CA . LEU A 1 114 ? 23.454 14.759 -11.366 1.00 98.25 114 LEU A CA 1
ATOM 935 C C . LEU A 1 114 ? 24.926 14.384 -11.589 1.00 98.25 114 LEU A C 1
ATOM 937 O O . LEU A 1 114 ? 25.536 14.842 -12.553 1.00 98.25 114 LEU A O 1
ATOM 941 N N . GLN A 1 115 ? 25.491 13.553 -10.713 1.00 98.06 115 GLN A N 1
ATOM 942 C CA . GLN A 1 115 ? 26.860 13.056 -10.851 1.00 98.06 115 GLN A CA 1
ATOM 943 C C . GLN A 1 115 ? 27.020 12.178 -12.096 1.00 98.06 115 GLN A C 1
ATOM 945 O O . GLN A 1 115 ? 27.995 12.337 -12.825 1.00 98.06 115 GLN A O 1
ATOM 950 N N . ASP A 1 116 ? 26.056 11.302 -12.375 1.00 97.44 116 ASP A N 1
ATOM 951 C CA . ASP A 1 116 ? 26.056 10.434 -13.556 1.00 97.44 116 ASP A CA 1
ATOM 952 C C . ASP A 1 116 ? 26.025 11.242 -14.865 1.00 97.44 116 ASP A C 1
ATOM 954 O O . ASP A 1 116 ? 26.819 11.006 -15.780 1.00 97.44 116 ASP A O 1
ATOM 958 N N . ALA A 1 117 ? 25.197 12.290 -14.916 1.00 96.69 117 ALA A N 1
ATOM 959 C CA . ALA A 1 117 ? 25.173 13.225 -16.037 1.00 96.69 117 ALA A CA 1
ATOM 960 C C . ALA A 1 117 ? 26.522 13.945 -16.215 1.00 96.69 117 ALA A C 1
ATOM 962 O O . ALA A 1 117 ? 27.026 14.050 -17.333 1.00 96.69 117 ALA A O 1
ATOM 963 N N . GLN A 1 118 ? 27.146 14.408 -15.125 1.00 97.19 118 GLN A N 1
ATOM 964 C CA . GLN A 1 118 ? 28.467 15.051 -15.173 1.00 97.19 118 GLN A CA 1
ATOM 965 C C . GLN A 1 118 ? 29.563 14.100 -15.668 1.00 97.19 118 GLN A C 1
ATOM 967 O O . GLN A 1 118 ? 30.392 14.499 -16.484 1.00 97.19 118 GLN A O 1
ATOM 972 N N . ILE A 1 119 ? 29.559 12.848 -15.205 1.00 96.31 119 ILE A N 1
ATOM 973 C CA . ILE A 1 119 ? 30.498 11.815 -15.659 1.00 96.31 119 ILE A CA 1
ATOM 974 C C . ILE A 1 119 ? 30.287 11.532 -17.148 1.00 96.31 119 ILE A C 1
ATOM 976 O O . ILE A 1 119 ? 31.258 11.479 -17.897 1.00 96.31 119 ILE A O 1
ATOM 980 N N . THR A 1 120 ? 29.037 11.413 -17.594 1.00 95.19 120 THR A N 1
ATOM 981 C CA . THR A 1 120 ? 28.700 11.183 -19.006 1.00 95.19 120 THR A CA 1
ATOM 982 C C . THR A 1 120 ? 29.206 12.317 -19.896 1.00 95.19 120 THR A C 1
ATOM 984 O O . THR A 1 120 ? 29.846 12.056 -20.913 1.00 95.19 120 THR A O 1
ATOM 987 N N . HIS A 1 121 ? 28.997 13.574 -19.490 1.00 94.50 121 HIS A N 1
ATOM 988 C CA . HIS A 1 121 ? 29.535 14.735 -20.203 1.00 94.50 121 HIS A CA 1
ATOM 989 C C . HIS A 1 121 ? 31.066 14.708 -20.275 1.00 94.50 121 HIS A C 1
ATOM 991 O O . HIS A 1 121 ? 31.628 14.850 -21.358 1.00 94.50 121 HIS A O 1
ATOM 997 N N . LEU A 1 122 ? 31.737 14.439 -19.151 1.00 95.88 122 LEU A N 1
ATOM 998 C CA . LEU A 1 122 ? 33.196 14.331 -19.102 1.00 95.88 122 LEU A CA 1
ATOM 999 C C . LEU A 1 122 ? 33.724 13.213 -20.019 1.00 95.88 122 LEU A C 1
ATOM 1001 O O . LEU A 1 122 ? 34.751 13.376 -20.675 1.00 95.88 122 LEU A O 1
ATOM 1005 N N . MET A 1 123 ? 33.022 12.080 -20.086 1.00 93.50 123 MET A N 1
ATOM 1006 C CA . MET A 1 123 ? 33.373 10.972 -20.974 1.00 93.50 123 MET A CA 1
ATOM 1007 C C . MET A 1 123 ? 33.205 11.348 -22.449 1.00 93.50 123 MET A C 1
ATOM 1009 O O . MET A 1 123 ? 34.083 11.023 -23.242 1.00 93.50 123 MET A O 1
ATOM 1013 N N . MET A 1 124 ? 32.137 12.060 -22.814 1.00 93.06 124 MET A N 1
ATOM 1014 C CA . MET A 1 124 ? 31.918 12.529 -24.189 1.00 93.06 124 MET A CA 1
ATOM 1015 C C . MET A 1 124 ? 32.970 13.547 -24.643 1.00 93.06 124 MET A C 1
ATOM 1017 O O . MET A 1 124 ? 33.388 13.515 -25.799 1.00 93.06 124 MET A O 1
ATOM 1021 N N . ASP A 1 125 ? 33.420 14.425 -23.745 1.00 92.31 125 ASP A N 1
ATOM 1022 C CA . ASP A 1 125 ? 34.429 15.439 -24.069 1.00 92.31 125 ASP A CA 1
ATOM 1023 C C . ASP A 1 125 ? 35.827 14.830 -24.279 1.00 92.31 125 ASP A C 1
ATOM 1025 O O . ASP A 1 125 ? 36.640 15.367 -25.034 1.00 92.31 125 ASP A O 1
ATOM 1029 N N . HIS A 1 126 ? 36.126 13.703 -23.622 1.00 89.69 126 HIS A N 1
ATOM 1030 C CA . HIS A 1 126 ? 37.440 13.051 -23.683 1.00 89.69 126 HIS A CA 1
ATOM 1031 C C . HIS A 1 126 ? 37.512 11.839 -24.614 1.00 89.69 126 HIS A C 1
ATOM 1033 O O . HIS A 1 126 ? 38.606 11.484 -25.054 1.00 89.69 126 HIS A O 1
ATOM 1039 N N . TYR A 1 127 ? 36.377 11.227 -24.936 1.00 87.88 127 TYR A N 1
ATOM 1040 C CA . TYR A 1 127 ? 36.281 10.127 -25.884 1.00 87.88 127 TYR A CA 1
ATOM 1041 C C . TYR A 1 127 ? 35.329 10.542 -27.002 1.00 87.88 127 TYR A C 1
ATOM 1043 O O . TYR A 1 127 ? 34.113 10.408 -26.839 1.00 87.88 127 TYR A O 1
ATOM 1051 N N . PRO A 1 128 ? 35.851 11.060 -28.135 1.00 78.31 128 PRO A N 1
ATOM 1052 C CA . PRO A 1 128 ? 35.003 11.316 -29.285 1.00 78.31 128 PRO A CA 1
ATOM 1053 C C . PRO A 1 128 ? 34.261 10.020 -29.632 1.00 78.31 128 PRO A C 1
ATOM 1055 O O . PRO A 1 128 ? 34.879 8.948 -29.596 1.00 78.31 128 PRO A O 1
ATOM 1058 N N . PRO A 1 129 ? 32.949 10.091 -29.925 1.00 77.31 129 PRO A N 1
ATOM 1059 C CA . PRO A 1 129 ? 32.182 8.917 -30.308 1.00 77.31 129 PRO A CA 1
ATOM 1060 C C . PRO A 1 129 ? 32.935 8.218 -31.432 1.00 77.31 129 PRO A C 1
ATOM 1062 O O . PRO A 1 129 ? 33.354 8.877 -32.386 1.00 77.31 129 PRO A O 1
ATOM 1065 N N . PHE A 1 130 ? 33.172 6.915 -31.268 1.00 73.06 130 PHE A N 1
ATOM 1066 C CA . PHE A 1 130 ? 33.866 6.114 -32.265 1.00 73.06 130 PHE A CA 1
ATOM 1067 C C . PHE A 1 130 ? 33.161 6.330 -33.601 1.00 73.06 130 PHE A C 1
ATOM 1069 O O . PHE A 1 130 ? 32.033 5.881 -33.792 1.00 73.06 130 PHE A O 1
ATOM 1076 N N . ALA A 1 131 ? 33.796 7.082 -34.499 1.00 73.81 131 ALA A N 1
ATOM 1077 C CA . ALA A 1 131 ? 33.324 7.165 -35.862 1.00 73.81 131 ALA A CA 1
ATOM 1078 C C . ALA A 1 131 ? 33.425 5.746 -36.424 1.00 73.81 131 ALA A C 1
ATOM 1080 O O . ALA A 1 131 ? 34.492 5.131 -36.346 1.00 73.81 131 ALA A O 1
ATOM 1081 N N . GLU A 1 132 ? 32.324 5.228 -36.965 1.00 71.38 132 GLU A N 1
ATOM 1082 C CA . GLU A 1 132 ? 32.263 3.902 -37.600 1.00 71.38 132 GLU A CA 1
ATOM 1083 C C . GLU A 1 132 ? 33.283 3.756 -38.751 1.00 71.38 132 GLU A C 1
ATOM 1085 O O . GLU A 1 132 ? 33.596 2.644 -39.161 1.00 71.38 132 GLU A O 1
ATOM 1090 N N . ASP A 1 133 ? 33.873 4.871 -39.198 1.00 72.12 133 ASP A N 1
ATOM 1091 C CA . ASP A 1 133 ? 34.932 4.947 -40.206 1.00 72.12 133 ASP A CA 1
ATOM 1092 C C . ASP A 1 133 ? 36.365 4.822 -39.644 1.00 72.12 133 ASP A C 1
ATOM 1094 O O . ASP A 1 133 ? 37.339 4.952 -40.393 1.00 72.12 133 ASP A O 1
ATOM 1098 N N . SER A 1 134 ? 36.542 4.587 -38.336 1.00 62.72 134 SER A N 1
ATOM 1099 C CA . SER A 1 134 ? 37.855 4.227 -37.782 1.00 62.72 134 SER A CA 1
ATOM 1100 C C . SER A 1 134 ? 38.374 2.996 -38.528 1.00 62.72 134 SER A C 1
ATOM 1102 O O . SER A 1 134 ? 37.616 2.034 -38.669 1.00 62.72 134 SER A O 1
ATOM 1104 N N . PRO A 1 135 ? 39.638 2.990 -39.007 1.00 65.06 135 PRO A N 1
ATOM 1105 C CA . PRO A 1 135 ? 40.181 1.874 -39.767 1.00 65.06 135 PRO A CA 1
ATOM 1106 C C . PRO A 1 135 ? 39.914 0.608 -38.973 1.00 65.06 135 PRO A C 1
ATOM 1108 O O . PRO A 1 135 ? 40.333 0.523 -37.816 1.00 65.06 135 PRO A O 1
ATOM 1111 N N . ASN A 1 136 ? 39.155 -0.315 -39.577 1.00 60.47 136 ASN A N 1
ATOM 1112 C CA . ASN A 1 136 ? 38.954 -1.657 -39.060 1.00 60.47 136 ASN A CA 1
ATOM 1113 C C . ASN A 1 136 ? 40.313 -2.103 -38.533 1.00 60.47 136 ASN A C 1
ATOM 1115 O O . ASN A 1 136 ? 41.246 -2.301 -39.317 1.00 60.47 136 ASN A O 1
ATOM 1119 N N . TYR A 1 137 ? 40.439 -2.211 -37.210 1.00 56.31 137 TYR A N 1
ATOM 1120 C CA . TYR A 1 137 ? 41.440 -3.090 -36.655 1.00 56.31 137 TYR A CA 1
ATOM 1121 C C . TYR A 1 137 ? 41.009 -4.449 -37.186 1.00 56.31 137 TYR A C 1
ATOM 1123 O O . TYR A 1 137 ? 40.144 -5.105 -36.613 1.00 56.31 137 TYR A O 1
ATOM 1131 N N . THR A 1 138 ? 41.535 -4.821 -38.357 1.00 65.50 138 THR A N 1
ATOM 1132 C CA . THR A 1 138 ? 41.693 -6.207 -38.752 1.00 65.50 138 THR A CA 1
ATOM 1133 C C . THR A 1 138 ? 42.326 -6.809 -37.521 1.00 65.50 138 THR A C 1
ATOM 1135 O O . THR A 1 138 ? 43.483 -6.495 -37.237 1.00 65.50 138 THR A O 1
ATOM 1138 N N . MET A 1 139 ? 41.525 -7.503 -36.706 1.00 62.12 139 MET A N 1
ATOM 1139 C CA . MET A 1 139 ? 42.034 -8.299 -35.606 1.00 62.12 139 MET A CA 1
ATOM 1140 C C . MET A 1 139 ? 43.076 -9.170 -36.274 1.00 62.12 139 MET A C 1
ATOM 1142 O O . MET A 1 139 ? 42.733 -10.063 -37.049 1.00 62.12 139 MET A O 1
ATOM 1146 N N . GLY A 1 140 ? 44.341 -8.778 -36.108 1.00 62.66 140 GLY A N 1
ATOM 1147 C CA . GLY A 1 140 ? 45.454 -9.593 -36.520 1.00 62.66 140 GLY A CA 1
ATOM 1148 C C . GLY A 1 140 ? 45.184 -10.941 -35.896 1.00 62.66 140 GLY A C 1
ATOM 1149 O O . GLY A 1 140 ? 44.736 -11.000 -34.752 1.00 62.66 140 GLY A O 1
ATOM 1150 N N . ASP A 1 141 ? 45.343 -11.966 -36.712 1.00 59.38 141 ASP A N 1
ATOM 1151 C CA . ASP A 1 141 ? 45.320 -13.369 -36.353 1.00 59.38 141 ASP A CA 1
ATOM 1152 C C . ASP A 1 141 ? 46.246 -13.570 -35.141 1.00 59.38 141 ASP A C 1
ATOM 1154 O O . ASP A 1 141 ? 47.449 -13.788 -35.273 1.00 59.38 141 ASP A O 1
ATOM 1158 N N . PHE A 1 142 ? 45.726 -13.311 -33.941 1.00 66.50 142 PHE A N 1
ATOM 1159 C CA . PHE A 1 142 ? 46.405 -13.603 -32.698 1.00 66.50 142 PHE A CA 1
ATOM 1160 C C . PHE A 1 142 ? 46.169 -15.085 -32.534 1.00 66.50 142 PHE A C 1
ATOM 1162 O O . PHE A 1 142 ? 45.124 -15.502 -32.034 1.00 66.50 142 PHE A O 1
ATOM 1169 N N . GLU A 1 143 ? 47.111 -15.851 -33.079 1.00 57.41 143 GLU A N 1
ATOM 1170 C CA . GLU A 1 143 ? 47.166 -17.280 -32.867 1.00 57.41 143 GLU A CA 1
ATOM 1171 C C . GLU A 1 143 ? 46.980 -17.563 -31.376 1.00 57.41 143 GLU A C 1
ATOM 1173 O O . GLU A 1 143 ? 47.537 -16.898 -30.498 1.00 57.41 143 GLU A O 1
ATOM 1178 N N . ASP A 1 144 ? 46.091 -18.517 -31.164 1.00 60.31 144 ASP A N 1
ATOM 1179 C CA . ASP A 1 144 ? 45.515 -19.013 -29.931 1.00 60.31 144 ASP A CA 1
ATOM 1180 C C . ASP A 1 144 ? 46.621 -19.486 -28.966 1.00 60.31 144 ASP A C 1
ATOM 1182 O O . ASP A 1 144 ? 46.921 -20.674 -28.859 1.00 60.31 144 ASP A O 1
ATOM 1186 N N . GLU A 1 145 ? 47.293 -18.559 -28.276 1.00 63.75 145 GLU A N 1
ATOM 1187 C CA . GLU A 1 145 ? 48.110 -18.911 -27.116 1.00 63.75 145 GLU A CA 1
ATOM 1188 C C . GLU A 1 145 ? 47.162 -19.247 -25.961 1.00 63.75 145 GLU A C 1
ATOM 1190 O O . GLU A 1 145 ? 46.630 -18.391 -25.252 1.00 63.75 145 GLU A O 1
ATOM 1195 N N . GLU A 1 146 ? 46.940 -20.552 -25.840 1.00 61.69 146 GLU A N 1
ATOM 1196 C CA . GLU A 1 146 ? 46.243 -21.302 -24.807 1.00 61.69 146 GLU A CA 1
ATOM 1197 C C . GLU A 1 146 ? 46.646 -20.853 -23.385 1.00 61.69 146 GLU A C 1
ATOM 1199 O O . GLU A 1 146 ? 47.453 -21.478 -22.693 1.00 61.69 146 GLU A O 1
ATOM 1204 N N . TYR A 1 147 ? 46.059 -19.759 -22.897 1.00 58.31 147 TYR A N 1
ATOM 1205 C CA . TYR A 1 147 ? 46.168 -19.363 -21.495 1.00 58.31 147 TYR A CA 1
ATOM 1206 C C . TYR A 1 147 ? 45.318 -20.299 -20.626 1.00 58.31 147 TYR A C 1
ATOM 1208 O O . TYR A 1 147 ? 44.182 -20.000 -20.254 1.00 58.31 147 TYR A O 1
ATOM 1216 N N . GLN A 1 148 ? 45.916 -21.424 -20.229 1.00 5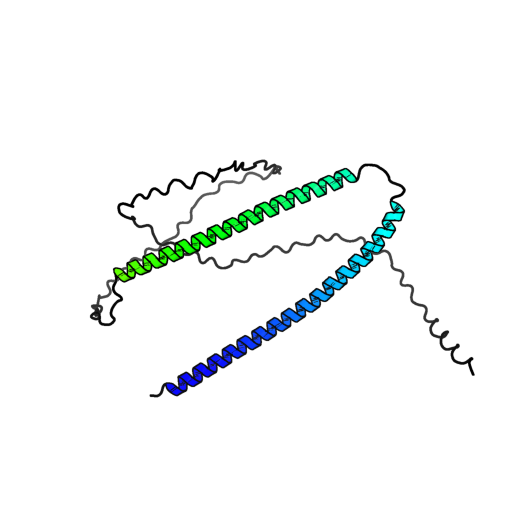6.28 148 GLN A N 1
ATOM 1217 C CA . GLN A 1 148 ? 45.488 -22.281 -19.118 1.00 56.28 148 GLN A CA 1
ATOM 1218 C C . GLN A 1 148 ? 45.621 -21.563 -17.758 1.00 56.28 148 GLN A C 1
ATOM 1220 O O . GLN A 1 148 ? 46.296 -22.030 -16.843 1.00 56.28 148 GLN A O 1
ATOM 1225 N N . SER A 1 149 ? 44.956 -20.422 -17.578 1.00 58.97 149 SER A N 1
ATOM 1226 C CA . SER A 1 149 ? 44.786 -19.792 -16.264 1.00 58.97 149 SER A CA 1
ATOM 1227 C C . SER A 1 149 ? 43.408 -20.132 -15.704 1.00 58.97 149 SER A C 1
ATOM 1229 O O . SER A 1 149 ? 42.555 -19.280 -15.465 1.00 58.97 149 SER A O 1
ATOM 1231 N N . GLY A 1 150 ? 43.191 -21.430 -15.494 1.00 54.88 150 GLY A N 1
ATOM 1232 C CA . GLY A 1 150 ? 42.143 -21.934 -14.618 1.00 54.88 150 GLY A CA 1
ATOM 1233 C C . GLY A 1 150 ? 42.503 -21.629 -13.167 1.00 54.88 150 GLY A C 1
ATOM 1234 O O . GLY A 1 150 ? 42.896 -22.522 -12.422 1.00 54.88 150 GLY A O 1
ATOM 1235 N N . ALA A 1 151 ? 42.390 -20.365 -12.757 1.00 54.22 151 ALA A N 1
ATOM 1236 C CA . ALA A 1 151 ? 42.325 -20.019 -11.345 1.00 54.22 151 ALA A CA 1
ATOM 1237 C C . ALA A 1 151 ? 40.935 -20.417 -10.835 1.00 54.22 151 ALA A C 1
ATOM 1239 O O . ALA A 1 151 ? 39.985 -19.637 -10.817 1.00 54.22 151 ALA A O 1
ATOM 1240 N N . GLU A 1 152 ? 40.828 -21.694 -10.484 1.00 60.94 152 GLU A N 1
ATOM 1241 C CA . GLU A 1 152 ? 39.758 -22.279 -9.695 1.00 60.94 152 GLU A CA 1
ATOM 1242 C C . GLU A 1 152 ? 39.669 -21.513 -8.364 1.00 60.94 152 GLU A C 1
ATOM 1244 O O . GLU A 1 152 ? 40.396 -21.796 -7.410 1.00 60.94 152 GLU A O 1
ATOM 1249 N N . TRP A 1 153 ? 38.801 -20.502 -8.297 1.00 52.09 153 TRP A N 1
ATOM 1250 C CA . TRP A 1 153 ? 38.435 -19.843 -7.046 1.00 52.09 153 TRP A CA 1
ATOM 1251 C C . TRP A 1 153 ? 37.649 -20.836 -6.186 1.00 52.09 153 TRP A C 1
ATOM 1253 O O . TRP A 1 153 ? 36.420 -20.817 -6.137 1.00 52.09 153 TRP A O 1
ATOM 1263 N N . ARG A 1 154 ? 38.353 -21.751 -5.513 1.00 56.06 154 ARG A N 1
ATOM 1264 C CA . ARG A 1 154 ? 37.761 -22.538 -4.433 1.00 56.06 154 ARG A CA 1
ATOM 1265 C C . ARG A 1 154 ? 37.464 -21.579 -3.291 1.00 56.06 154 ARG A C 1
ATOM 1267 O O . ARG A 1 154 ? 38.379 -21.058 -2.658 1.00 56.06 154 ARG A O 1
ATOM 1274 N N . ALA A 1 155 ? 36.179 -21.359 -3.034 1.00 51.19 155 ALA A N 1
ATOM 1275 C CA . ALA A 1 155 ? 35.722 -20.800 -1.777 1.00 51.19 155 ALA A CA 1
ATOM 1276 C C . ALA A 1 155 ? 36.202 -21.731 -0.653 1.00 51.19 155 ALA A C 1
ATOM 1278 O O . ALA A 1 155 ? 35.659 -22.812 -0.444 1.00 51.19 155 ALA A O 1
ATOM 1279 N N . THR A 1 156 ? 37.283 -21.355 0.024 1.00 57.75 156 THR A N 1
ATOM 1280 C CA . THR A 1 156 ? 37.644 -21.949 1.307 1.00 57.75 156 THR A CA 1
ATOM 1281 C C . THR A 1 156 ? 36.561 -21.568 2.303 1.00 57.75 156 THR A C 1
ATOM 1283 O O . THR A 1 156 ? 36.480 -20.412 2.720 1.00 57.75 156 THR A O 1
ATOM 1286 N N . ASP A 1 157 ? 35.726 -22.543 2.655 1.00 59.28 157 ASP A N 1
ATOM 1287 C CA . ASP A 1 157 ? 34.807 -22.448 3.782 1.00 59.28 157 ASP A CA 1
ATOM 1288 C C . ASP A 1 157 ? 35.584 -22.027 5.042 1.00 59.28 157 ASP A C 1
ATOM 1290 O O . ASP A 1 157 ? 36.654 -22.587 5.319 1.00 59.28 157 ASP A O 1
ATOM 1294 N N . PRO A 1 158 ? 35.082 -21.073 5.845 1.00 63.44 158 PRO A N 1
ATOM 1295 C CA . PRO A 1 158 ? 35.659 -20.809 7.148 1.00 63.44 158 PRO A CA 1
ATOM 1296 C C . PRO A 1 158 ? 35.387 -22.014 8.056 1.00 63.44 158 PRO A C 1
ATOM 1298 O O . PRO A 1 158 ? 34.321 -22.149 8.656 1.00 63.44 158 PRO A O 1
ATOM 1301 N N . VAL A 1 159 ? 36.384 -22.893 8.168 1.00 61.19 159 VAL A N 1
ATOM 1302 C CA . VAL A 1 159 ? 36.500 -23.878 9.246 1.00 61.19 159 VAL A CA 1
ATOM 1303 C C . VAL A 1 159 ? 36.705 -23.106 10.549 1.00 61.19 159 VAL A C 1
ATOM 1305 O O . VAL A 1 159 ? 37.819 -22.777 10.947 1.00 61.19 159 VAL A O 1
ATOM 1308 N N . GLY A 1 160 ? 35.588 -22.762 11.181 1.00 54.88 160 GLY A N 1
ATOM 1309 C CA . GLY A 1 160 ? 35.506 -22.279 12.551 1.00 54.88 160 GLY A CA 1
ATOM 1310 C C . GLY A 1 160 ? 34.766 -23.310 13.388 1.00 54.88 160 GLY A C 1
ATOM 1311 O O . GLY A 1 160 ? 33.538 -23.346 13.405 1.00 54.88 160 GLY A O 1
ATOM 1312 N N . GLU A 1 161 ? 35.527 -24.169 14.057 1.00 43.84 161 GLU A N 1
ATOM 1313 C CA . GLU A 1 161 ? 35.052 -25.167 15.008 1.00 43.84 161 GLU A CA 1
ATOM 1314 C C . GLU A 1 161 ? 34.233 -24.509 16.132 1.00 43.84 161 GLU A C 1
ATOM 1316 O O . GLU A 1 161 ? 34.770 -23.864 17.035 1.00 43.84 161 GLU A O 1
ATOM 1321 N N . SER A 1 162 ? 32.912 -24.704 16.112 1.00 48.09 162 SER A N 1
ATOM 1322 C CA . SER A 1 162 ? 32.067 -24.443 17.277 1.00 48.09 162 SER A CA 1
ATOM 1323 C C . SER A 1 162 ? 32.192 -25.623 18.235 1.00 48.09 162 SER A C 1
ATOM 1325 O O . SER A 1 162 ? 31.636 -26.703 18.026 1.00 48.09 162 SER A O 1
ATOM 1327 N N . SER A 1 163 ? 32.982 -25.427 19.284 1.00 50.66 163 SER A N 1
ATOM 1328 C CA . SER A 1 163 ? 33.109 -26.378 20.375 1.00 50.66 163 SER A CA 1
ATOM 1329 C C . SER A 1 163 ? 31.956 -26.213 21.369 1.00 50.66 163 SER A C 1
ATOM 1331 O O . SER A 1 163 ? 31.738 -25.147 21.929 1.00 50.66 163 SER A O 1
ATOM 1333 N N . LYS A 1 164 ? 31.294 -27.347 21.628 1.00 52.56 164 LYS A N 1
ATOM 1334 C CA . LYS A 1 164 ? 30.653 -27.742 22.892 1.00 52.56 164 LYS A CA 1
ATOM 1335 C C . LYS A 1 164 ? 29.498 -26.870 23.404 1.00 52.56 164 LYS A C 1
ATOM 1337 O O . LYS A 1 164 ? 29.665 -25.813 23.997 1.00 52.56 164 LYS A O 1
ATOM 1342 N N . THR A 1 165 ? 28.319 -27.483 23.336 1.00 53.88 165 THR A N 1
ATOM 1343 C CA . THR A 1 165 ? 27.212 -27.329 24.289 1.00 53.88 165 THR A CA 1
ATOM 1344 C C . THR A 1 165 ? 27.667 -27.048 25.725 1.00 53.88 165 THR A C 1
ATOM 1346 O O . THR A 1 165 ? 28.441 -27.835 26.282 1.00 53.88 165 THR A O 1
ATOM 1349 N N . PRO A 1 166 ? 26.998 -26.093 26.386 1.00 47.66 166 PRO A N 1
ATOM 1350 C CA . PRO A 1 166 ? 26.490 -26.334 27.721 1.00 47.66 166 PRO A CA 1
ATOM 1351 C C . PRO A 1 166 ? 24.960 -26.231 27.725 1.00 47.66 166 PRO A C 1
ATOM 1353 O O . PRO A 1 166 ? 24.365 -25.250 27.296 1.00 47.66 166 PRO A O 1
ATOM 1356 N N . VAL A 1 167 ? 24.349 -27.323 28.178 1.00 44.97 167 VAL A N 1
ATOM 1357 C CA . VAL A 1 167 ? 23.165 -27.389 29.042 1.00 44.97 167 VAL A CA 1
ATOM 1358 C C . VAL A 1 167 ? 22.350 -26.090 29.137 1.00 44.97 167 VAL A C 1
ATOM 1360 O O . VAL A 1 167 ? 22.677 -25.167 29.879 1.00 44.97 167 VAL A O 1
ATOM 1363 N N . ILE A 1 168 ? 21.226 -26.080 28.422 1.00 44.81 168 ILE A N 1
ATOM 1364 C CA . ILE A 1 168 ? 20.130 -25.129 28.598 1.00 44.81 168 ILE A CA 1
ATOM 1365 C C . ILE A 1 168 ? 19.478 -25.430 29.950 1.00 44.81 168 ILE A C 1
ATOM 1367 O O . ILE A 1 168 ? 18.787 -26.433 30.085 1.00 44.81 168 ILE A O 1
ATOM 1371 N N . ASN A 1 169 ? 19.712 -24.572 30.940 1.00 50.69 169 ASN A N 1
ATOM 1372 C CA . ASN A 1 169 ? 18.869 -24.418 32.124 1.00 50.69 169 ASN A CA 1
ATOM 1373 C C . ASN A 1 169 ? 19.053 -22.999 32.673 1.00 50.69 169 ASN A C 1
ATOM 1375 O O . ASN A 1 169 ? 19.916 -22.769 33.511 1.00 50.69 169 ASN A O 1
ATOM 1379 N N . ALA A 1 170 ? 18.260 -22.058 32.160 1.00 39.19 170 ALA A N 1
ATOM 1380 C CA . ALA A 1 170 ? 17.712 -20.913 32.891 1.00 39.19 170 ALA A CA 1
ATOM 1381 C C . ALA A 1 170 ? 16.978 -20.008 31.897 1.00 39.19 170 ALA A C 1
ATOM 1383 O O . ALA A 1 170 ? 17.577 -19.362 31.040 1.00 39.19 170 ALA A O 1
ATOM 1384 N N . ILE A 1 171 ? 15.658 -19.968 32.030 1.00 51.38 171 ILE A N 1
ATOM 1385 C CA . ILE A 1 171 ? 14.820 -18.900 31.497 1.00 51.38 171 ILE A CA 1
ATOM 1386 C C . ILE A 1 171 ? 15.217 -17.641 32.280 1.00 51.38 171 ILE A C 1
ATOM 1388 O O . ILE A 1 171 ? 14.867 -17.508 33.449 1.00 51.38 171 ILE A O 1
ATOM 1392 N N . SER A 1 172 ? 16.016 -16.769 31.663 1.00 46.62 172 SER A N 1
ATOM 1393 C CA . SER A 1 172 ? 16.343 -15.444 32.191 1.00 46.62 172 SER A CA 1
ATOM 1394 C C . SER A 1 172 ? 15.378 -14.433 31.584 1.00 46.62 172 SER A C 1
ATOM 1396 O O . SER A 1 172 ? 15.288 -14.310 30.362 1.00 46.62 172 SER A O 1
ATOM 1398 N N . SER A 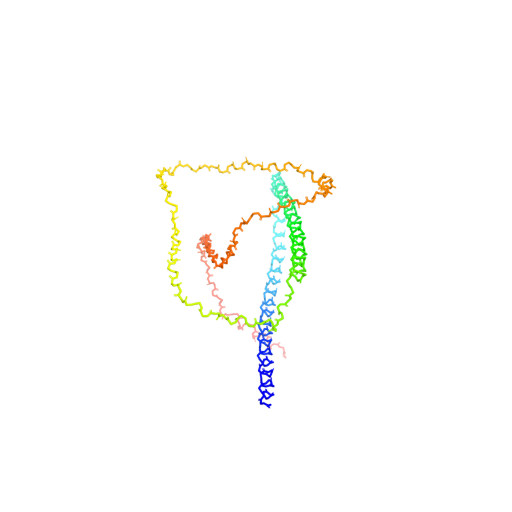1 173 ? 14.639 -13.743 32.449 1.00 44.84 173 SER A N 1
ATOM 1399 C CA . SER A 1 173 ? 13.738 -12.644 32.119 1.00 44.84 173 SER A CA 1
ATOM 1400 C C . SER A 1 173 ? 14.461 -11.582 31.293 1.00 44.84 173 SER A C 1
ATOM 1402 O O . SER A 1 173 ? 15.482 -11.041 31.713 1.00 44.84 173 SER A O 1
ATOM 1404 N N . PHE A 1 174 ? 13.931 -11.284 30.108 1.00 35.41 174 PHE A N 1
ATOM 1405 C CA . PHE A 1 174 ? 14.378 -10.166 29.284 1.00 35.41 174 PHE A CA 1
ATOM 1406 C C . PHE A 1 174 ? 13.851 -8.850 29.882 1.00 35.41 174 PHE A C 1
ATOM 1408 O O . PHE A 1 174 ? 12.897 -8.261 29.384 1.00 35.41 174 PHE A O 1
ATOM 1415 N N . ASP A 1 175 ? 14.492 -8.383 30.953 1.00 43.59 175 ASP A N 1
ATOM 1416 C CA . ASP A 1 175 ? 14.515 -6.963 31.308 1.00 43.59 175 ASP A CA 1
ATOM 1417 C C . ASP A 1 175 ? 15.571 -6.279 30.432 1.00 43.59 175 ASP A C 1
ATOM 1419 O O . ASP A 1 175 ? 16.714 -6.056 30.824 1.00 43.59 175 ASP A O 1
ATOM 1423 N N . SER A 1 176 ? 15.192 -5.957 29.196 1.00 39.03 176 SER A N 1
ATOM 1424 C CA . SER A 1 176 ? 15.979 -5.073 28.333 1.00 39.03 176 SER A CA 1
ATOM 1425 C C . SER A 1 176 ? 15.644 -3.617 28.665 1.00 39.03 176 SER A C 1
ATOM 1427 O O . SER A 1 176 ? 15.036 -2.897 27.870 1.00 39.03 176 SER A O 1
ATOM 1429 N N . ILE A 1 177 ? 16.065 -3.175 29.851 1.00 46.72 177 ILE A N 1
ATOM 1430 C CA . ILE A 1 177 ? 16.254 -1.757 30.160 1.00 46.72 177 ILE A CA 1
ATOM 1431 C C . ILE A 1 177 ? 17.595 -1.348 29.550 1.00 46.72 177 ILE A C 1
ATOM 1433 O O . ILE A 1 177 ? 18.630 -1.346 30.204 1.00 46.72 177 ILE A O 1
ATOM 1437 N N . HIS A 1 178 ? 17.570 -0.990 28.274 1.00 39.72 178 HIS A N 1
ATOM 1438 C CA . HIS A 1 178 ? 18.542 -0.062 27.717 1.00 39.72 178 HIS A CA 1
ATOM 1439 C C . HIS A 1 178 ? 17.778 0.931 26.845 1.00 39.72 178 HIS A C 1
ATOM 1441 O O . HIS A 1 178 ? 17.513 0.646 25.677 1.00 39.72 178 HIS A O 1
ATOM 1447 N N . PRO A 1 179 ? 17.397 2.105 27.379 1.00 47.06 179 PRO A N 1
ATOM 1448 C CA . PRO A 1 179 ? 17.171 3.237 26.509 1.00 47.06 179 PRO A CA 1
ATOM 1449 C C . PRO A 1 179 ? 18.528 3.544 25.875 1.00 47.06 179 PRO A C 1
ATOM 1451 O O . PRO A 1 179 ? 19.464 3.968 26.554 1.00 47.06 179 PRO A O 1
ATOM 1454 N N . LEU A 1 180 ? 18.659 3.289 24.574 1.00 41.31 180 LEU A N 1
ATOM 1455 C CA . LEU A 1 180 ? 19.657 3.991 23.783 1.00 41.31 180 LEU A CA 1
ATOM 1456 C C . LEU A 1 180 ? 19.268 5.466 23.868 1.00 41.31 180 LEU A C 1
ATOM 1458 O O . LEU A 1 180 ? 18.387 5.930 23.146 1.00 41.31 180 LEU A O 1
ATOM 1462 N N . SER A 1 181 ? 19.871 6.158 24.835 1.00 39.91 181 SER A N 1
ATOM 1463 C CA . SER A 1 181 ? 19.831 7.605 24.949 1.00 39.91 181 SER A CA 1
ATOM 1464 C C . SER A 1 181 ? 20.528 8.161 23.716 1.00 39.91 181 SER A C 1
ATOM 1466 O O . SER A 1 181 ? 21.738 8.375 23.695 1.00 39.91 181 SER A O 1
ATOM 1468 N N . LEU A 1 182 ? 19.764 8.341 22.641 1.00 48.81 182 LEU A N 1
ATOM 1469 C CA . LEU A 1 182 ? 20.081 9.313 21.609 1.00 48.81 182 LEU A CA 1
ATOM 1470 C C . LEU A 1 182 ? 19.772 10.681 22.212 1.00 48.81 182 LEU A C 1
ATOM 1472 O O . LEU A 1 182 ? 18.798 11.344 21.861 1.00 48.81 182 LEU A O 1
ATOM 1476 N N . ASP A 1 183 ? 20.607 11.080 23.169 1.00 35.47 183 ASP A N 1
ATOM 1477 C CA . ASP A 1 183 ? 20.712 12.466 23.572 1.00 35.47 183 ASP A CA 1
ATOM 1478 C C . ASP A 1 183 ? 21.123 13.255 22.331 1.00 35.47 183 ASP A C 1
ATOM 1480 O O . ASP A 1 183 ? 22.284 13.305 21.938 1.00 35.47 183 ASP A O 1
ATOM 1484 N N . SER A 1 184 ? 20.114 13.841 21.690 1.00 45.12 184 SER A N 1
ATOM 1485 C CA . SER A 1 184 ? 20.160 15.196 21.167 1.00 45.12 184 SER A CA 1
ATOM 1486 C C . SER A 1 184 ? 21.469 15.551 20.460 1.00 45.12 184 SER A C 1
ATOM 1488 O O . SER A 1 184 ? 22.199 16.444 20.896 1.00 45.12 184 SER A O 1
ATOM 1490 N N . VAL A 1 185 ? 21.744 14.927 19.312 1.00 40.47 185 VAL A N 1
ATOM 1491 C CA . VAL A 1 185 ? 22.621 15.572 18.331 1.00 40.47 185 VAL A CA 1
ATOM 1492 C C . VAL A 1 185 ? 21.869 16.812 17.851 1.00 40.47 185 VAL A C 1
ATOM 1494 O O . VAL A 1 185 ? 21.020 16.747 16.965 1.00 40.47 185 VAL A O 1
ATOM 1497 N N . LYS A 1 186 ? 22.125 17.952 18.507 1.00 48.75 186 LYS A N 1
ATOM 1498 C CA . LYS A 1 186 ? 21.662 19.279 18.095 1.00 48.75 186 LYS A CA 1
ATOM 1499 C C . LYS A 1 186 ? 22.203 19.554 16.693 1.00 48.75 186 LYS A C 1
ATOM 1501 O O . LYS A 1 186 ? 23.289 20.098 16.518 1.00 48.75 186 LYS A O 1
ATOM 1506 N N . LEU A 1 187 ? 21.408 19.212 15.688 1.00 47.31 187 LEU A N 1
ATOM 1507 C CA . LEU A 1 187 ? 21.645 19.423 14.258 1.00 47.31 187 LEU A CA 1
ATOM 1508 C C . LEU A 1 187 ? 21.493 20.910 13.852 1.00 47.31 187 LEU A C 1
ATOM 1510 O O . LEU A 1 187 ? 21.024 21.235 12.767 1.00 47.31 187 LEU A O 1
ATOM 1514 N N . GLY A 1 188 ? 21.889 21.831 14.739 1.00 43.06 188 GLY A N 1
ATOM 1515 C CA . GLY A 1 188 ? 21.893 23.279 14.516 1.00 43.06 188 GLY A CA 1
ATOM 1516 C C . GLY A 1 188 ? 23.222 23.837 13.990 1.00 43.06 188 GLY A C 1
ATOM 1517 O O . GLY A 1 188 ? 23.269 24.998 13.597 1.00 43.06 188 GLY A O 1
ATOM 1518 N N . GLU A 1 189 ? 24.298 23.040 13.949 1.00 45.28 189 GLU A N 1
ATOM 1519 C CA . GLU A 1 189 ? 25.648 23.525 13.598 1.00 45.28 189 GLU A CA 1
ATOM 1520 C C . GLU A 1 189 ? 26.220 23.011 12.265 1.00 45.28 189 GLU A C 1
ATOM 1522 O O . GLU A 1 189 ? 27.251 23.508 11.809 1.00 45.28 189 GLU A O 1
ATOM 1527 N N . LEU A 1 190 ? 25.532 22.122 11.541 1.00 48.16 190 LEU A N 1
ATOM 1528 C CA . LEU A 1 190 ? 26.010 21.598 10.247 1.00 48.16 190 LEU A CA 1
ATOM 1529 C C . LEU A 1 190 ? 25.728 22.521 9.040 1.00 48.16 190 LEU A C 1
ATOM 1531 O O . LEU A 1 190 ? 25.541 22.055 7.921 1.00 48.16 190 LEU A O 1
ATOM 1535 N N . ARG A 1 191 ? 25.728 23.849 9.235 1.00 49.09 191 ARG A N 1
ATOM 1536 C CA . ARG A 1 191 ? 25.646 24.843 8.138 1.00 49.09 191 ARG A CA 1
ATOM 1537 C C . ARG A 1 191 ? 26.889 25.726 7.971 1.00 49.09 191 ARG A C 1
ATOM 1539 O O . ARG A 1 191 ? 26.825 26.705 7.235 1.00 49.09 191 ARG A O 1
ATOM 1546 N N . LYS A 1 192 ? 28.025 25.420 8.613 1.00 51.75 192 LYS A N 1
ATOM 1547 C CA . LYS A 1 192 ? 29.226 26.287 8.537 1.00 51.75 192 LYS A CA 1
ATOM 1548 C C . LYS A 1 192 ? 30.512 25.660 7.994 1.00 51.75 192 LYS A C 1
ATOM 1550 O O . LYS A 1 192 ? 31.525 26.350 7.964 1.00 51.75 192 LYS A O 1
ATOM 1555 N N . VAL A 1 193 ? 30.502 24.425 7.489 1.00 45.31 193 VAL A N 1
ATOM 1556 C CA . VAL A 1 193 ? 31.722 23.817 6.917 1.00 45.31 193 VAL A CA 1
ATOM 1557 C C . VAL A 1 193 ? 31.481 23.305 5.497 1.00 45.31 193 VAL A C 1
ATOM 1559 O O . VAL A 1 193 ? 31.572 22.122 5.207 1.00 45.31 193 VAL A O 1
ATOM 1562 N N . LEU A 1 194 ? 31.190 24.237 4.591 1.00 43.91 194 LEU A N 1
ATOM 1563 C CA . LEU A 1 194 ? 31.457 24.093 3.157 1.00 43.91 194 LEU A CA 1
ATOM 1564 C C . LEU A 1 194 ? 32.537 25.119 2.784 1.00 43.91 194 LEU A C 1
ATOM 1566 O O . LEU A 1 194 ? 32.325 26.035 1.997 1.00 43.91 194 LEU A O 1
ATOM 1570 N N . VAL A 1 195 ? 33.708 24.997 3.419 1.00 45.28 195 VAL A N 1
ATOM 1571 C CA . VAL A 1 195 ? 34.936 25.608 2.900 1.00 45.28 195 VAL A CA 1
ATOM 1572 C C . VAL A 1 195 ? 35.518 24.609 1.912 1.00 45.28 195 VAL A C 1
ATOM 1574 O O . VAL A 1 195 ? 36.043 23.562 2.285 1.00 45.28 195 VAL A O 1
ATOM 1577 N N . ILE A 1 196 ? 35.349 24.939 0.640 1.00 48.09 196 ILE A N 1
ATOM 1578 C CA . ILE A 1 196 ? 35.855 24.219 -0.522 1.00 48.09 196 ILE A CA 1
ATOM 1579 C C . ILE A 1 196 ? 37.381 24.073 -0.386 1.00 48.09 196 ILE A C 1
ATOM 1581 O O . ILE A 1 196 ? 38.113 25.060 -0.446 1.00 48.09 196 ILE A O 1
ATOM 1585 N N . ARG A 1 197 ? 37.869 22.840 -0.214 1.00 47.94 197 ARG A N 1
ATOM 1586 C CA . ARG A 1 197 ? 39.253 22.457 -0.538 1.00 47.94 197 ARG A CA 1
ATOM 1587 C C . ARG A 1 197 ? 39.232 21.629 -1.827 1.00 47.94 197 ARG A C 1
ATOM 1589 O O . ARG A 1 197 ? 38.403 20.725 -1.921 1.00 47.94 197 ARG A O 1
ATOM 1596 N N . PRO A 1 198 ? 40.117 21.899 -2.802 1.00 54.47 198 PRO A N 1
ATOM 1597 C CA . PRO A 1 198 ? 40.192 21.098 -4.016 1.00 54.47 198 PRO A CA 1
ATOM 1598 C C . PRO A 1 198 ? 40.838 19.736 -3.706 1.00 54.47 198 PRO A C 1
ATOM 1600 O O . PRO A 1 198 ? 41.781 19.687 -2.909 1.00 54.47 198 PRO A O 1
ATOM 1603 N N . PRO A 1 199 ? 40.372 18.629 -4.310 1.00 53.59 199 PRO A N 1
ATOM 1604 C CA . PRO A 1 199 ? 41.019 17.339 -4.145 1.00 53.59 199 PRO A CA 1
ATOM 1605 C C . PRO A 1 199 ? 42.260 17.262 -5.039 1.00 53.59 199 PRO A C 1
ATOM 1607 O O . PRO A 1 199 ? 42.179 17.248 -6.267 1.00 53.59 199 PRO A O 1
ATOM 1610 N N . ASP A 1 200 ? 43.420 17.193 -4.394 1.00 51.31 200 ASP A N 1
ATOM 1611 C CA . ASP A 1 200 ? 44.674 16.813 -5.025 1.00 51.31 200 ASP A CA 1
ATOM 1612 C C . ASP A 1 200 ? 44.718 15.277 -5.163 1.00 51.31 200 ASP A C 1
ATOM 1614 O O . ASP A 1 200 ? 44.652 14.539 -4.184 1.00 51.31 200 ASP A O 1
ATOM 1618 N N . ARG A 1 201 ? 44.786 14.832 -6.421 1.00 53.28 201 ARG A N 1
ATOM 1619 C CA . ARG A 1 201 ? 45.404 13.602 -6.951 1.00 53.28 201 ARG A CA 1
ATOM 1620 C C . ARG A 1 201 ? 45.086 12.220 -6.329 1.00 53.28 201 ARG A C 1
ATOM 1622 O O . ARG A 1 201 ? 45.644 11.811 -5.319 1.00 53.28 201 ARG A O 1
ATOM 1629 N N . ARG A 1 202 ? 44.454 11.423 -7.214 1.00 50.88 202 ARG A N 1
ATOM 1630 C CA . ARG A 1 202 ? 44.480 9.951 -7.423 1.00 50.88 202 ARG A CA 1
ATOM 1631 C C . ARG A 1 202 ? 43.545 9.080 -6.565 1.00 50.88 202 ARG A C 1
ATOM 1633 O O . ARG A 1 202 ? 43.838 8.838 -5.398 1.00 50.88 202 ARG A O 1
ATOM 1640 N N . PRO A 1 203 ? 42.544 8.421 -7.182 1.00 45.69 203 PRO A N 1
ATOM 1641 C CA . PRO A 1 203 ? 41.973 7.199 -6.642 1.00 45.69 203 PRO A CA 1
ATOM 1642 C C . PRO A 1 203 ? 42.878 6.016 -7.005 1.00 45.69 203 PRO A C 1
ATOM 1644 O O . PRO A 1 203 ? 43.119 5.709 -8.175 1.00 45.69 203 PRO A O 1
ATOM 1647 N N . ARG A 1 204 ? 43.391 5.347 -5.974 1.00 58.62 204 ARG A N 1
ATOM 1648 C CA . ARG A 1 204 ? 43.902 3.981 -6.072 1.00 58.62 204 ARG A CA 1
ATOM 1649 C C . ARG A 1 204 ? 42.679 3.066 -6.149 1.0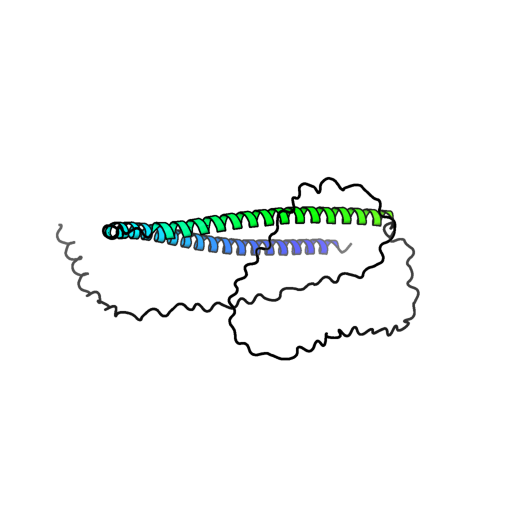0 58.62 204 ARG A C 1
ATOM 1651 O O . ARG A 1 204 ? 41.776 3.184 -5.329 1.00 58.62 204 ARG A O 1
ATOM 1658 N N . TRP A 1 205 ? 42.661 2.220 -7.168 1.00 54.78 205 TRP A N 1
ATOM 1659 C CA . TRP A 1 205 ? 41.606 1.266 -7.493 1.00 54.78 205 TRP A CA 1
ATOM 1660 C C . TRP A 1 205 ? 41.077 0.488 -6.277 1.00 54.78 205 TRP A C 1
ATOM 1662 O O . TRP A 1 205 ? 41.844 0.084 -5.403 1.00 54.78 205 TRP A O 1
ATOM 1672 N N . SER A 1 206 ? 39.771 0.229 -6.266 1.00 47.50 206 SER A N 1
ATOM 1673 C CA . SER A 1 206 ? 39.125 -0.842 -5.499 1.00 47.50 206 SER A CA 1
ATOM 1674 C C . SER A 1 206 ? 38.152 -1.594 -6.428 1.00 47.50 206 SER A C 1
ATOM 1676 O O . SER A 1 206 ? 37.681 -0.993 -7.394 1.00 47.50 206 SER A O 1
ATOM 1678 N N . PRO A 1 207 ? 37.945 -2.907 -6.206 1.00 53.66 207 PRO A N 1
ATOM 1679 C CA . PRO A 1 207 ? 37.457 -3.874 -7.201 1.00 53.66 207 PRO A CA 1
ATOM 1680 C C . PRO A 1 207 ? 35.937 -3.781 -7.452 1.00 53.66 207 PRO A C 1
ATOM 1682 O O . PRO A 1 207 ? 35.250 -3.066 -6.717 1.00 53.66 207 PRO A O 1
ATOM 1685 N N . PRO A 1 208 ? 35.397 -4.471 -8.481 1.00 54.69 208 PRO A N 1
ATOM 1686 C CA . PRO A 1 208 ? 33.999 -4.326 -8.868 1.00 54.69 208 PRO A CA 1
ATOM 1687 C C . PRO A 1 208 ? 33.058 -4.872 -7.792 1.00 54.69 208 PRO A C 1
ATOM 1689 O O . PRO A 1 208 ? 33.272 -5.935 -7.214 1.00 54.69 208 PRO A O 1
ATOM 1692 N N . PHE A 1 209 ? 32.001 -4.108 -7.544 1.00 43.03 209 PHE A N 1
ATOM 1693 C CA . PHE A 1 209 ? 30.904 -4.458 -6.657 1.00 43.03 209 PHE A CA 1
ATOM 1694 C C . PHE A 1 209 ? 30.028 -5.504 -7.362 1.00 43.03 209 PHE A C 1
ATOM 1696 O O . PHE A 1 209 ? 29.380 -5.195 -8.363 1.00 43.03 209 PHE A O 1
ATOM 1703 N N . GLU A 1 210 ? 30.012 -6.744 -6.872 1.00 47.78 210 GLU A N 1
ATOM 1704 C CA . GLU A 1 210 ? 29.027 -7.738 -7.301 1.00 47.78 210 GLU A CA 1
ATOM 1705 C C . GLU A 1 210 ? 27.625 -7.287 -6.866 1.00 47.78 210 GLU A C 1
ATOM 1707 O O . GLU A 1 210 ? 27.321 -7.158 -5.678 1.00 47.78 210 GLU A O 1
ATOM 1712 N N . GLN A 1 211 ? 26.743 -7.055 -7.839 1.00 43.69 211 GLN A N 1
ATOM 1713 C CA . GLN A 1 211 ? 25.314 -6.914 -7.583 1.00 43.69 211 GLN A CA 1
ATOM 1714 C C . GLN A 1 211 ? 24.754 -8.265 -7.135 1.00 43.69 211 GLN A C 1
ATOM 1716 O O . GLN A 1 211 ? 24.559 -9.181 -7.932 1.00 43.69 211 GLN A O 1
ATOM 1721 N N . SER A 1 212 ? 24.450 -8.373 -5.844 1.00 39.19 212 SER A N 1
ATOM 1722 C CA . SER A 1 212 ? 23.664 -9.474 -5.297 1.00 39.19 212 SER A CA 1
ATOM 1723 C C . SER A 1 212 ? 22.226 -9.392 -5.821 1.00 39.19 212 SER A C 1
ATOM 1725 O O . SER A 1 212 ? 21.366 -8.749 -5.223 1.00 39.19 212 SER A O 1
ATOM 1727 N N . THR A 1 213 ? 21.937 -10.074 -6.927 1.00 53.53 213 THR A N 1
ATOM 1728 C CA . THR A 1 213 ? 20.568 -10.443 -7.309 1.00 53.53 213 THR A CA 1
ATOM 1729 C C . THR A 1 213 ? 20.121 -11.631 -6.456 1.00 53.53 213 THR A C 1
ATOM 1731 O O . THR A 1 213 ? 20.010 -12.766 -6.907 1.00 53.53 213 THR A O 1
ATOM 1734 N N . ALA A 1 214 ? 19.859 -11.376 -5.173 1.00 39.81 214 ALA A N 1
ATOM 1735 C CA . ALA A 1 214 ? 19.140 -12.318 -4.326 1.00 39.81 214 ALA A CA 1
ATOM 1736 C C . ALA A 1 214 ? 17.636 -12.130 -4.549 1.00 39.81 214 ALA A C 1
ATOM 1738 O O . ALA A 1 214 ? 16.945 -11.427 -3.812 1.00 39.81 214 ALA A O 1
ATOM 1739 N N . ALA A 1 215 ? 17.145 -12.773 -5.605 1.00 43.47 215 ALA A N 1
ATOM 1740 C CA . ALA A 1 215 ? 15.736 -13.048 -5.788 1.00 43.47 215 ALA A CA 1
ATOM 1741 C C . ALA A 1 215 ? 15.201 -13.871 -4.599 1.00 43.47 215 ALA A C 1
ATOM 1743 O O . ALA A 1 215 ? 15.687 -14.958 -4.283 1.00 43.47 215 ALA A O 1
ATOM 1744 N N . GLU A 1 216 ? 14.188 -13.313 -3.942 1.00 47.69 216 GLU A N 1
ATOM 1745 C CA . GLU A 1 216 ? 12.919 -13.999 -3.699 1.00 47.69 216 GLU A CA 1
ATOM 1746 C C . GLU A 1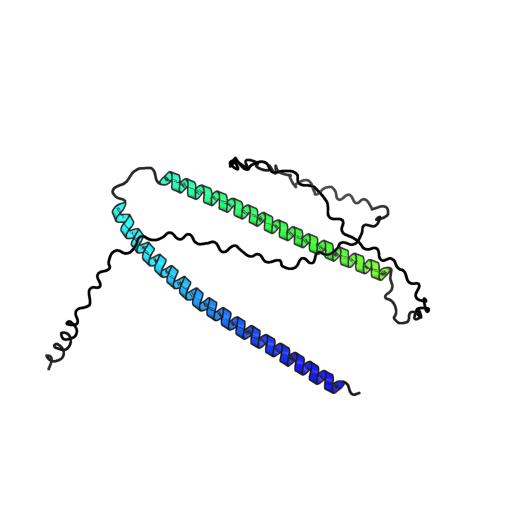 216 ? 13.012 -15.412 -3.089 1.00 47.69 216 GLU A C 1
ATOM 1748 O O . GLU A 1 216 ? 12.563 -16.410 -3.650 1.00 47.69 216 GLU A O 1
ATOM 1753 N N . LYS A 1 217 ? 13.538 -15.509 -1.863 1.00 39.25 217 LYS A N 1
ATOM 1754 C CA . LYS A 1 217 ? 13.281 -16.670 -0.999 1.00 39.25 217 LYS A CA 1
ATOM 1755 C C . LYS A 1 217 ? 12.141 -16.368 -0.032 1.00 39.25 217 LYS A C 1
ATOM 1757 O O . LYS A 1 217 ? 12.349 -15.906 1.080 1.00 39.25 217 LYS A O 1
ATOM 1762 N N . PHE A 1 218 ? 10.932 -16.673 -0.502 1.00 42.28 218 PHE A N 1
ATOM 1763 C CA . PHE A 1 218 ? 9.850 -17.311 0.253 1.00 42.28 218 PHE A CA 1
ATOM 1764 C C . PHE A 1 218 ? 9.793 -17.002 1.765 1.00 42.28 218 PHE A C 1
ATOM 1766 O O . PHE A 1 218 ? 10.274 -17.773 2.598 1.00 42.28 218 PHE A O 1
ATOM 1773 N N . CYS A 1 219 ? 9.043 -15.966 2.142 1.00 41.72 219 CYS A N 1
ATOM 1774 C CA . CYS A 1 219 ? 8.400 -15.937 3.453 1.00 41.72 219 CYS A CA 1
ATOM 1775 C C . CYS A 1 219 ? 7.292 -17.005 3.480 1.00 41.72 219 CYS A C 1
ATOM 1777 O O . CYS A 1 219 ? 6.124 -16.722 3.224 1.00 41.72 219 CYS A O 1
ATOM 1779 N N . LYS A 1 220 ? 7.644 -18.258 3.795 1.00 41.34 220 LYS A N 1
ATOM 1780 C CA . LYS A 1 220 ? 6.666 -19.203 4.349 1.00 41.34 220 LYS A CA 1
ATOM 1781 C C . LYS A 1 220 ? 6.362 -18.753 5.770 1.00 41.34 220 LYS A C 1
ATOM 1783 O O . LYS A 1 220 ? 7.074 -19.098 6.708 1.00 41.34 220 LYS A O 1
ATOM 1788 N N . THR A 1 221 ? 5.299 -17.977 5.923 1.00 47.66 221 THR A N 1
ATOM 1789 C CA . THR A 1 221 ? 4.653 -17.740 7.211 1.00 47.66 221 THR A CA 1
ATOM 1790 C C . THR A 1 221 ? 4.267 -19.097 7.812 1.00 47.66 221 THR A C 1
ATOM 1792 O O . THR A 1 221 ? 3.574 -19.882 7.152 1.00 47.66 221 THR A O 1
ATOM 1795 N N . PRO A 1 222 ? 4.670 -19.418 9.053 1.00 45.03 222 PRO A N 1
ATOM 1796 C CA . PRO A 1 222 ? 4.060 -20.519 9.765 1.00 45.03 222 PRO A CA 1
ATOM 1797 C C . PRO A 1 222 ? 2.605 -20.140 10.023 1.00 45.03 222 PRO A C 1
ATOM 1799 O O . PRO A 1 222 ? 2.301 -19.193 10.744 1.00 45.03 222 PRO A O 1
ATOM 1802 N N . ARG A 1 223 ? 1.713 -20.892 9.383 1.00 44.91 223 ARG A N 1
ATOM 1803 C CA . ARG A 1 223 ? 0.275 -20.930 9.633 1.00 44.91 223 ARG A CA 1
ATOM 1804 C C . ARG A 1 223 ? 0.071 -21.062 11.145 1.00 44.91 223 ARG A C 1
ATOM 1806 O O . ARG A 1 223 ? 0.317 -22.132 11.706 1.00 44.91 223 ARG A O 1
ATOM 1813 N N . SER A 1 224 ? -0.316 -19.970 11.799 1.00 42.50 224 SER A N 1
ATOM 1814 C CA . SER A 1 224 ? -0.693 -19.980 13.205 1.00 42.50 224 SER A CA 1
ATOM 1815 C C . SER A 1 224 ? -1.820 -20.994 13.363 1.00 42.50 224 SER A C 1
ATOM 1817 O O . SER A 1 224 ? -2.887 -20.901 12.753 1.00 42.50 224 SER A O 1
ATOM 1819 N N . LYS A 1 225 ? -1.545 -22.045 14.133 1.00 47.69 225 LYS A N 1
ATOM 1820 C CA . LYS A 1 225 ? -2.583 -22.946 14.607 1.00 47.69 225 LYS A CA 1
ATOM 1821 C C . LYS A 1 225 ? -3.418 -22.124 15.574 1.00 47.69 225 LYS A C 1
ATOM 1823 O O . LYS A 1 225 ? -2.969 -21.822 16.676 1.00 47.69 225 LYS A O 1
ATOM 1828 N N . ASN A 1 226 ? -4.602 -21.731 15.125 1.00 42.09 226 ASN A N 1
ATOM 1829 C CA . ASN A 1 226 ? -5.648 -21.225 15.992 1.00 42.09 226 ASN A CA 1
ATOM 1830 C C . ASN A 1 226 ? -5.943 -22.306 17.038 1.00 42.09 226 ASN A C 1
ATOM 1832 O O . ASN A 1 226 ? -6.666 -23.262 16.768 1.00 42.09 226 ASN A O 1
ATOM 1836 N N . LEU A 1 227 ? -5.366 -22.146 18.228 1.00 44.81 227 LEU A N 1
ATOM 1837 C CA . LEU A 1 227 ? -5.894 -22.680 19.478 1.00 44.81 227 LEU A CA 1
ATOM 1838 C C . LEU A 1 227 ? -7.166 -21.884 19.794 1.00 44.81 227 LEU A C 1
ATOM 1840 O O . LEU A 1 227 ? -7.192 -21.030 20.674 1.00 44.81 227 LEU A O 1
ATOM 1844 N N . PHE A 1 228 ? -8.209 -22.109 18.997 1.00 41.56 228 PHE A N 1
ATOM 1845 C CA . PHE A 1 228 ? -9.561 -21.775 19.405 1.00 41.56 228 PHE A CA 1
ATOM 1846 C C . PHE A 1 228 ? -9.996 -22.898 20.335 1.00 41.56 228 PHE A C 1
ATOM 1848 O O . PHE A 1 228 ? -10.083 -24.053 19.919 1.00 41.56 228 PHE A O 1
ATOM 1855 N N . GLY A 1 229 ? -10.150 -22.546 21.610 1.00 41.94 229 GLY A N 1
ATOM 1856 C CA . GLY A 1 229 ? -10.559 -23.461 22.658 1.00 41.94 229 GLY A CA 1
ATOM 1857 C C . GLY A 1 229 ? -11.841 -24.197 22.289 1.00 41.94 229 GLY A C 1
ATOM 1858 O O . GLY A 1 229 ? -12.767 -23.626 21.710 1.00 41.94 229 GLY A O 1
ATOM 1859 N N . GLU A 1 230 ? -11.860 -25.477 22.644 1.00 41.78 230 GLU A N 1
ATOM 1860 C CA . GLU A 1 230 ? -13.064 -26.289 22.708 1.00 41.78 230 GLU A CA 1
ATOM 1861 C C . GLU A 1 230 ? -14.133 -25.543 23.512 1.00 41.78 230 GLU A C 1
ATOM 1863 O O . GLU A 1 230 ? -13.972 -25.245 24.698 1.00 41.78 230 GLU A O 1
ATOM 1868 N N . ALA A 1 231 ? -15.230 -25.213 22.835 1.00 49.59 231 ALA A N 1
ATOM 1869 C CA . ALA A 1 231 ? -16.454 -24.792 23.486 1.00 49.59 231 ALA A CA 1
ATOM 1870 C C . ALA A 1 231 ? -17.059 -26.002 24.229 1.00 49.59 231 ALA A C 1
ATOM 1872 O O . ALA A 1 231 ? -17.045 -27.110 23.685 1.00 49.59 231 ALA A O 1
ATOM 1873 N N . PRO A 1 232 ? -17.623 -25.824 25.435 1.00 55.84 232 PRO A N 1
ATOM 1874 C CA . PRO A 1 232 ? -18.332 -26.890 26.125 1.00 55.84 232 PRO A CA 1
ATOM 1875 C C . PRO A 1 232 ? -19.526 -27.361 25.295 1.00 55.84 232 PRO A C 1
ATOM 1877 O O . PRO A 1 232 ? -20.348 -26.561 24.845 1.00 55.84 232 PRO A O 1
ATOM 1880 N N . ASN A 1 233 ? -19.598 -28.677 25.114 1.00 46.91 233 ASN A N 1
ATOM 1881 C CA . ASN A 1 233 ? -20.663 -29.379 24.421 1.00 46.91 233 ASN A CA 1
ATOM 1882 C C . ASN A 1 233 ? -22.059 -28.930 24.880 1.00 46.91 233 ASN A C 1
ATOM 1884 O O . ASN A 1 233 ? -22.419 -29.045 26.049 1.00 46.91 233 ASN A O 1
ATOM 1888 N N . HIS A 1 234 ? -22.814 -28.440 23.897 1.00 44.03 234 HIS A N 1
ATOM 1889 C CA . HIS A 1 234 ? -24.245 -28.625 23.681 1.00 44.03 234 HIS A CA 1
ATOM 1890 C C . HIS A 1 234 ? -25.067 -29.134 24.874 1.00 44.03 234 HIS A C 1
ATOM 1892 O O . HIS A 1 234 ? -25.180 -30.333 25.126 1.00 44.03 234 HIS A O 1
ATOM 1898 N N . SER A 1 235 ? -25.771 -28.197 25.505 1.00 46.41 235 SER A N 1
ATOM 1899 C CA . SER A 1 235 ? -27.097 -28.458 26.046 1.00 46.41 235 SER A CA 1
ATOM 1900 C C . SER A 1 235 ? -28.024 -28.940 24.922 1.00 46.41 235 SER A C 1
ATOM 1902 O O . SER A 1 235 ? -28.083 -28.353 23.839 1.00 46.41 235 SER A O 1
ATOM 1904 N N . GLU A 1 236 ? -28.741 -30.030 25.192 1.00 45.72 236 GLU A N 1
ATOM 1905 C CA . GLU A 1 236 ? -29.845 -30.554 24.390 1.00 45.72 236 GLU A CA 1
ATOM 1906 C C . GLU A 1 236 ? -30.821 -29.439 23.993 1.00 45.72 236 GLU A C 1
ATOM 1908 O O . GLU A 1 236 ? -31.648 -28.978 24.784 1.00 45.72 236 GLU A O 1
ATOM 1913 N N . VAL A 1 237 ? -30.773 -29.033 22.727 1.00 46.34 237 VAL A N 1
ATOM 1914 C CA . VAL A 1 237 ? -31.881 -28.320 22.099 1.00 46.34 237 VAL A CA 1
ATOM 1915 C C . VAL A 1 237 ? -32.939 -29.370 21.785 1.00 46.34 237 VAL A C 1
ATOM 1917 O O . VAL A 1 237 ? -32.873 -30.069 20.775 1.00 46.34 237 VAL A O 1
ATOM 1920 N N . LYS A 1 238 ? -33.919 -29.499 22.684 1.00 56.00 238 LYS A N 1
ATOM 1921 C CA . LYS A 1 238 ? -35.189 -30.176 22.406 1.00 56.00 238 LYS A CA 1
ATOM 1922 C C . LYS A 1 238 ? -35.811 -29.528 21.171 1.00 56.00 238 LYS A C 1
ATOM 1924 O O . LYS A 1 238 ? -36.334 -28.417 21.235 1.00 56.00 238 LYS A O 1
ATOM 1929 N N . VAL A 1 239 ? -35.753 -30.240 20.052 1.00 49.16 239 VAL A N 1
ATOM 1930 C CA . VAL A 1 239 ? -36.533 -29.953 18.850 1.00 49.16 239 VAL A CA 1
ATOM 1931 C C . VAL A 1 239 ? -38.003 -30.153 19.213 1.00 49.16 239 VAL A C 1
ATOM 1933 O O . VAL A 1 239 ? -38.522 -31.268 19.206 1.00 49.16 239 VAL A O 1
ATOM 1936 N N . LEU A 1 240 ? -38.678 -29.066 19.583 1.00 48.56 240 LEU A N 1
ATOM 1937 C CA . LEU A 1 240 ? -40.132 -29.016 19.560 1.00 48.56 240 LEU A CA 1
ATOM 1938 C C . LEU A 1 240 ? -40.541 -29.012 18.089 1.00 48.56 240 LEU A C 1
ATOM 1940 O O . LEU A 1 240 ? -40.419 -28.006 17.395 1.00 48.56 240 LEU A O 1
ATOM 1944 N N . SER A 1 241 ? -40.969 -30.180 17.613 1.00 50.47 241 SER A N 1
ATOM 1945 C CA . SER A 1 241 ? -41.652 -30.308 16.330 1.00 50.47 241 SER A CA 1
ATOM 1946 C C . SER A 1 241 ? -42.841 -29.341 16.305 1.00 50.47 241 SER A C 1
ATOM 1948 O O . SER A 1 241 ? -43.642 -29.361 17.246 1.00 50.47 241 SER A O 1
ATOM 1950 N N . PRO A 1 242 ? -42.986 -28.499 15.268 1.00 52.47 242 PRO A N 1
ATOM 1951 C CA . PRO A 1 242 ? -44.191 -27.714 15.086 1.00 52.47 242 PRO A CA 1
ATOM 1952 C C . PRO A 1 242 ? -45.323 -28.689 14.771 1.00 52.47 242 PRO A C 1
ATOM 1954 O O . PRO A 1 242 ? -45.335 -29.372 13.748 1.00 52.47 242 PRO A O 1
ATOM 1957 N N . ASN A 1 243 ? -46.235 -28.802 15.726 1.00 47.44 243 ASN A N 1
ATOM 1958 C CA . ASN A 1 243 ? -47.436 -29.608 15.636 1.00 47.44 243 ASN A CA 1
ATOM 1959 C C . ASN A 1 243 ? -48.272 -29.075 14.452 1.00 47.44 243 ASN A C 1
ATOM 1961 O O . ASN A 1 243 ? -48.626 -27.897 14.407 1.00 47.44 243 ASN A O 1
ATOM 1965 N N . GLY A 1 244 ? -48.496 -29.921 13.445 1.00 50.53 244 GLY A N 1
ATOM 1966 C CA . GLY A 1 244 ? -49.077 -29.568 12.145 1.00 50.53 244 GLY A CA 1
ATOM 1967 C C . GLY A 1 244 ? -50.594 -29.367 12.150 1.00 50.53 244 GLY A C 1
ATOM 1968 O O . GLY A 1 244 ? -51.282 -29.963 11.332 1.00 50.53 244 GLY A O 1
ATOM 1969 N N . ASN A 1 245 ? -51.132 -28.563 13.065 1.00 55.81 245 ASN A N 1
ATOM 1970 C CA . ASN A 1 245 ? -52.579 -28.412 13.268 1.00 55.81 245 ASN A CA 1
ATOM 1971 C C . ASN A 1 245 ? -53.076 -26.952 13.356 1.00 55.81 245 ASN A C 1
ATOM 1973 O O . ASN A 1 245 ? -54.216 -26.717 13.758 1.00 55.81 245 ASN A O 1
ATOM 1977 N N . GLU A 1 246 ? -52.276 -25.969 12.924 1.00 53.16 246 GLU A N 1
ATOM 1978 C CA . GLU A 1 246 ? -52.707 -24.557 12.861 1.00 53.16 246 GLU A CA 1
ATOM 1979 C C . GLU A 1 246 ? -53.080 -24.032 11.465 1.00 53.16 246 GLU A C 1
ATOM 1981 O O . GLU A 1 246 ? -53.711 -22.979 11.372 1.00 53.16 246 GLU A O 1
ATOM 1986 N N . LEU A 1 247 ? -52.795 -24.764 10.382 1.00 51.53 247 LEU A N 1
ATOM 1987 C CA . LEU A 1 247 ? -53.102 -24.290 9.022 1.00 51.53 247 LEU A CA 1
ATOM 1988 C C . LEU A 1 247 ? -54.572 -24.479 8.601 1.00 51.53 247 LEU A C 1
ATOM 1990 O O . LEU A 1 247 ? -55.050 -23.746 7.739 1.00 51.53 247 LEU A O 1
ATOM 1994 N N . ASP A 1 248 ? -55.334 -25.339 9.282 1.00 56.69 248 ASP A N 1
ATOM 1995 C CA . ASP A 1 248 ? -56.753 -25.571 8.960 1.00 56.69 248 ASP A CA 1
ATOM 1996 C C . ASP A 1 248 ? -57.716 -24.547 9.590 1.00 56.69 248 ASP A C 1
ATOM 1998 O O . ASP A 1 248 ? -58.893 -24.483 9.231 1.00 56.69 248 ASP A O 1
ATOM 2002 N N . LYS A 1 249 ? -57.250 -23.691 10.513 1.00 58.59 249 LYS A N 1
ATOM 2003 C CA . LYS A 1 249 ? -58.125 -22.708 11.187 1.00 58.59 249 LYS A CA 1
ATOM 2004 C C . LYS A 1 249 ? -58.262 -21.375 10.452 1.00 58.59 249 LYS A C 1
ATOM 2006 O O . LYS A 1 249 ? -59.214 -20.645 10.717 1.00 58.59 249 LYS A O 1
ATOM 2011 N N . LEU A 1 250 ? -57.376 -21.060 9.507 1.00 53.88 250 LEU A N 1
ATOM 2012 C CA . LEU A 1 250 ? -57.442 -19.794 8.763 1.00 53.88 250 LEU A CA 1
ATOM 2013 C C . LEU A 1 250 ? -58.313 -19.861 7.499 1.00 53.88 250 LEU A C 1
ATOM 2015 O O . LEU A 1 250 ? -58.699 -18.816 6.981 1.00 53.88 250 LEU A O 1
ATOM 2019 N N . GLN A 1 251 ? -58.722 -21.052 7.050 1.00 55.97 251 GLN A N 1
ATOM 2020 C CA . GLN A 1 251 ? -59.578 -21.198 5.865 1.00 55.97 251 GLN A CA 1
ATOM 2021 C C . GLN A 1 251 ? -61.091 -21.149 6.177 1.00 55.97 251 GLN A C 1
ATOM 2023 O O . GLN A 1 251 ? -61.900 -20.954 5.272 1.00 55.97 251 GLN A O 1
ATOM 2028 N N . ALA A 1 252 ? -61.495 -21.228 7.452 1.00 56.50 252 ALA A N 1
ATOM 2029 C CA . ALA A 1 252 ? -62.908 -21.222 7.854 1.00 56.50 252 ALA A CA 1
ATOM 2030 C C . ALA A 1 252 ? -63.550 -19.820 7.975 1.00 56.50 252 ALA A C 1
ATOM 2032 O O . ALA A 1 252 ? -64.775 -19.711 8.017 1.00 56.50 252 ALA A O 1
ATOM 2033 N N . ASN A 1 253 ? -62.767 -18.733 7.989 1.00 56.59 253 ASN A N 1
ATOM 2034 C CA . ASN A 1 253 ? -63.300 -17.374 8.188 1.00 56.59 253 ASN A CA 1
ATOM 2035 C C . ASN A 1 253 ? -63.568 -16.585 6.892 1.00 56.59 253 ASN A C 1
ATOM 2037 O O . ASN A 1 253 ? -64.082 -15.472 6.959 1.00 56.59 253 ASN A O 1
ATOM 2041 N N . ALA A 1 254 ? -63.299 -17.155 5.712 1.00 54.12 254 ALA A N 1
ATOM 2042 C CA . ALA A 1 254 ? -63.523 -16.479 4.428 1.00 54.12 254 ALA A CA 1
ATOM 2043 C C . ALA A 1 254 ? -64.928 -16.698 3.818 1.00 54.12 254 ALA A C 1
ATOM 2045 O O . ALA A 1 254 ? -65.233 -16.117 2.781 1.00 54.12 254 ALA A O 1
ATOM 2046 N N . GLN A 1 255 ? -65.804 -17.503 4.438 1.00 54.75 255 GLN A N 1
ATOM 2047 C CA . GLN A 1 255 ? -67.134 -17.829 3.885 1.00 54.75 255 GLN A CA 1
ATOM 2048 C C . GLN A 1 255 ? -68.332 -17.229 4.639 1.00 54.75 255 GLN A C 1
ATOM 2050 O O . GLN A 1 255 ? -69.470 -17.478 4.252 1.00 54.75 255 GLN A O 1
ATOM 2055 N N . LYS A 1 256 ? -68.127 -16.407 5.677 1.00 53.06 256 LYS A N 1
ATOM 2056 C CA . LYS A 1 256 ? -69.231 -15.865 6.498 1.00 53.06 256 LYS A CA 1
ATOM 2057 C C . LYS A 1 256 ? -69.608 -14.406 6.201 1.00 53.06 256 LYS A C 1
ATOM 2059 O O . LYS A 1 256 ? -70.124 -13.716 7.073 1.00 53.06 256 LYS A O 1
ATOM 2064 N N . GLY A 1 257 ? -69.347 -13.943 4.979 1.00 57.00 257 GLY A N 1
ATOM 2065 C CA . GLY A 1 257 ? -69.646 -12.580 4.533 1.00 57.00 257 GLY A CA 1
ATOM 2066 C C . GLY A 1 257 ? -70.233 -12.533 3.124 1.00 57.00 257 GLY A C 1
ATOM 2067 O O . GLY A 1 257 ? -69.594 -12.007 2.217 1.00 57.00 257 GLY A O 1
ATOM 2068 N N . ARG A 1 258 ? -71.424 -13.106 2.940 1.00 49.59 258 ARG A N 1
ATOM 2069 C CA . ARG A 1 258 ? -72.380 -12.766 1.877 1.00 49.59 258 ARG A CA 1
ATOM 2070 C C . ARG A 1 258 ? -73.790 -12.877 2.429 1.00 49.59 258 ARG A C 1
ATOM 2072 O O . ARG A 1 258 ? -74.015 -13.821 3.217 1.00 49.59 258 ARG A O 1
#

pLDDT: mean 70.45, std 22.37, range [35.41, 98.5]